Protein AF-A0A6I9NJQ2-F1 (afdb_monomer)

InterPro domains:
  IPR001394 Peptidase C19, ubiquitin carboxyl-terminal hydrolase [PF00443] (3-161)
  IPR018200 Ubiquitin specific protease, conserved site [PS00973] (73-90)
  IPR028889 Ubiquitin specific protease UPS, catalytic domain [PS50235] (1-164)
  IPR038765 Papain-like cysteine peptidase superfamily [SSF54001] (2-194)
  IPR050164 Ubiquitin carboxyl-terminal hydrolases [PTHR24006] (2-165)

Secondary structure (DSSP, 8-state):
--BS---SEEEEE---EEEETTTTEEEE--------SEEE-GGGBHHHHHTTS---TT-------------EEEEEEEEEEEE-SS-EEEEEEEE--SSHHHHHTT-EEEEETTEEEEE-GGGHHHHHS--EEEEEEEETTTTEEEEEEEE-SEEEEEEEEEE---GGGTT--------HHHHHHHHHHHHHHHHHHHHTSHHHHHHHHHHHH---TTSS-HHHHHHHHHHHHHHHHHHTGGGSS--TTHHHHHHHHHHHHHT-HHHHHHHHHHHHH-SHHHHIIIII---HHHHHHHHHSSSS--

pLDDT: mean 82.62, std 15.69, range [33.47, 98.25]

Foldseek 3Di:
DAAADDDQKDKDFPPQWDQDPVVRDIWGRQAFDDDDQKDFRQCRHPCNVVVVPDPDPDDDDPDDPPPPQGRMWGWAKFWKWFDIPVDTAIKMKGQPLQDLVSVVVRWIWIGGPVDIGTDDPVCCSVQARWHWDWDFDQDPVVRDTDTDIDTGRMHTRMIMIGGDDDPPPSPDNPPDPDDPVVVVVVVVVVVVVVVLVVLQDVVVVVVLCCQLVPDDPPDPDPQVSLLVSLVSLVCSCQVRVLQHPDDPCNVVSVVSNVVSCVVHVPNVVVVVVCVVVDCVSVCSQQPVRPDPVSNCVVPPPDPVVD

Solvent-accessible surface area (backbone atoms only — not comparable to full-atom values): 18071 Å² total; per-residue (Å²): 141,63,42,87,75,83,66,64,65,45,75,46,74,63,74,46,66,47,73,41,82,86,80,72,40,67,39,55,60,40,63,67,52,86,80,67,64,63,44,74,50,49,79,53,23,40,66,58,62,51,66,80,61,84,80,70,91,83,76,86,78,91,74,77,86,70,72,77,76,69,43,38,22,38,58,39,34,37,35,31,40,36,54,55,61,90,52,69,51,72,36,33,41,38,43,42,76,83,47,58,70,37,41,75,67,61,38,28,29,37,40,46,87,97,44,75,43,84,40,66,68,86,47,46,62,74,59,32,18,28,18,71,46,77,44,78,43,78,38,84,88,77,77,40,74,42,78,47,73,44,73,37,53,35,22,50,44,37,40,33,27,36,52,58,71,70,75,89,66,70,72,67,78,83,80,78,88,72,56,68,72,58,52,52,50,53,51,52,52,52,52,50,52,53,49,52,53,50,68,72,28,69,68,48,51,54,49,53,46,51,64,55,73,58,73,67,88,84,56,82,58,66,66,62,49,51,36,53,37,40,52,52,48,48,49,44,42,72,73,47,47,66,77,45,91,71,63,89,60,51,64,60,54,51,55,50,48,54,53,42,42,77,73,26,69,70,35,46,53,52,50,51,52,47,59,72,76,38,64,62,62,59,43,43,48,67,70,66,38,87,45,67,63,61,48,46,55,71,70,67,70,65,72,82,74,108

Sequence (306 aa):
ACFKKLPRILSFNTMRYTFNMVTMMKEKVNTHFSFPLRLDMTPYTEDFLMGKGERKEGFREEGEAKVTESYEYDLIGVTVHTGTADGGHYYSFIRDIVNPHAYKNNKWYLFNDAEVKPFDSAQLASECFGGEMTTKTYDSVTDKFMDFSFEKTHSAYMLFYKRVELEEENGKDFSFDVSPDLLEWIWHDNMQFLQDKNIFEHTYFGFMWQLCSSIPSTLPDPKAVSLMTAKLSTSFVLETFIHSKEKPTMLQWIELLTKQFNNSQAACEWFLDRMADDNWWPMQILIKCPNQIVRQVSFSSDITSF

Mean predicted aligned error: 12.61 Å

Structure (mmCIF, N/CA/C/O backbone):
data_AF-A0A6I9NJQ2-F1
#
_entry.id   AF-A0A6I9NJQ2-F1
#
loop_
_atom_site.group_PDB
_atom_site.id
_atom_site.type_symbol
_atom_site.label_atom_id
_atom_site.label_alt_id
_atom_site.label_comp_id
_atom_site.label_asym_id
_atom_site.label_entity_id
_atom_site.label_seq_id
_atom_site.pdbx_PDB_ins_code
_atom_site.Cartn_x
_atom_site.Cartn_y
_atom_site.Cartn_z
_atom_site.occupancy
_atom_site.B_iso_or_equiv
_atom_site.auth_seq_id
_atom_site.auth_comp_id
_atom_site.auth_asym_id
_atom_site.auth_atom_id
_atom_site.pdbx_PDB_model_num
ATOM 1 N N . ALA A 1 1 ? -10.288 -7.006 37.747 1.00 64.00 1 ALA A N 1
ATOM 2 C CA . ALA A 1 1 ? -8.996 -6.338 37.489 1.00 64.00 1 ALA A CA 1
ATOM 3 C C . ALA A 1 1 ? -9.281 -4.878 37.161 1.00 64.00 1 ALA A C 1
ATOM 5 O O . ALA A 1 1 ? -10.260 -4.634 36.469 1.00 64.00 1 ALA A O 1
ATOM 6 N N . CYS A 1 2 ? -8.506 -3.934 37.691 1.00 76.31 2 CYS A N 1
ATOM 7 C CA . CYS A 1 2 ? -8.643 -2.496 37.433 1.00 76.31 2 CYS A CA 1
ATOM 8 C C . CYS A 1 2 ? -7.306 -1.934 36.928 1.00 76.31 2 CYS A C 1
ATOM 10 O O . CYS A 1 2 ? -6.250 -2.513 37.199 1.00 76.31 2 CYS A O 1
ATOM 12 N N . PHE A 1 3 ? -7.347 -0.840 36.167 1.00 85.44 3 PHE A N 1
ATOM 13 C CA . PHE A 1 3 ? -6.139 -0.213 35.627 1.00 85.44 3 PHE A CA 1
ATOM 14 C C . PHE A 1 3 ? -5.592 0.838 36.597 1.00 85.44 3 PHE A C 1
ATOM 16 O O . PHE A 1 3 ? -6.308 1.757 36.980 1.00 85.44 3 PHE A O 1
ATOM 23 N N . LYS A 1 4 ? -4.310 0.730 36.968 1.00 82.94 4 LYS A N 1
ATOM 24 C CA . LYS A 1 4 ? -3.639 1.721 37.834 1.00 82.94 4 LYS A CA 1
ATOM 25 C C . LYS A 1 4 ? -3.116 2.930 37.066 1.00 82.94 4 LYS A C 1
ATOM 27 O O . LYS A 1 4 ? -3.131 4.047 37.559 1.00 82.94 4 LYS A O 1
ATOM 32 N N . LYS A 1 5 ? -2.614 2.689 35.855 1.00 84.62 5 LYS A N 1
ATOM 33 C CA . LYS A 1 5 ? -2.065 3.705 34.958 1.00 84.62 5 LYS A CA 1
ATOM 34 C C . LYS A 1 5 ? -2.363 3.299 33.525 1.00 84.62 5 LYS A C 1
ATOM 36 O O . LYS A 1 5 ? -2.140 2.145 33.162 1.00 84.62 5 LYS A O 1
ATOM 41 N N . LEU A 1 6 ? -2.848 4.242 32.725 1.00 89.12 6 LEU A N 1
ATOM 42 C CA . LEU A 1 6 ? -3.134 4.024 31.310 1.00 89.12 6 LEU A CA 1
ATOM 43 C C . LEU A 1 6 ? -2.048 4.681 30.433 1.00 89.12 6 LEU A C 1
ATOM 45 O O . LEU A 1 6 ? -1.580 5.776 30.760 1.00 89.12 6 LEU A O 1
ATOM 49 N N . PRO A 1 7 ? -1.597 4.013 29.355 1.00 91.94 7 PRO A N 1
ATOM 50 C CA . PRO A 1 7 ? -0.600 4.551 28.430 1.00 91.94 7 PRO A CA 1
ATOM 51 C C . PRO A 1 7 ? -1.183 5.663 27.546 1.00 91.94 7 PRO A C 1
ATOM 53 O O . PRO A 1 7 ? -2.387 5.727 27.343 1.00 91.94 7 PRO A O 1
ATOM 56 N N . ARG A 1 8 ? -0.326 6.498 26.936 1.00 89.75 8 ARG A N 1
ATOM 57 C CA . ARG A 1 8 ? -0.778 7.521 25.968 1.00 89.75 8 ARG A CA 1
ATOM 58 C C . ARG A 1 8 ? -1.460 6.917 24.736 1.00 89.75 8 ARG A C 1
ATOM 60 O O . ARG A 1 8 ? -2.371 7.532 24.195 1.00 89.75 8 ARG A O 1
ATOM 67 N N . ILE A 1 9 ? -1.019 5.735 24.305 1.00 93.44 9 ILE A N 1
ATOM 68 C CA . ILE A 1 9 ? -1.615 4.984 23.197 1.00 93.44 9 ILE A CA 1
ATOM 69 C C . ILE A 1 9 ? -2.176 3.672 23.739 1.00 93.44 9 ILE A C 1
ATOM 71 O O . ILE A 1 9 ? -1.435 2.858 24.291 1.00 93.44 9 ILE A O 1
ATOM 75 N N . LEU A 1 10 ? -3.476 3.462 23.555 1.00 95.38 10 LEU A N 1
ATOM 76 C CA . LEU A 1 10 ? -4.157 2.204 23.834 1.00 95.38 10 LEU A CA 1
ATOM 77 C C . LEU A 1 10 ? -4.318 1.412 22.539 1.00 95.38 10 LEU A C 1
ATOM 79 O O . LEU A 1 10 ? -4.779 1.940 21.530 1.00 95.38 10 LEU A O 1
ATOM 83 N N . SER A 1 11 ? -3.936 0.138 22.582 1.00 97.25 11 SER A N 1
ATOM 84 C CA . SER A 1 11 ? -4.094 -0.802 21.472 1.00 97.25 11 SER A CA 1
ATOM 85 C C . SER A 1 11 ? -4.986 -1.954 21.919 1.00 97.25 11 SER A C 1
ATOM 87 O O . SER A 1 11 ? -4.645 -2.657 22.869 1.00 97.25 11 SER A O 1
ATOM 89 N N . PHE A 1 12 ? -6.116 -2.153 21.245 1.00 96.50 12 PHE A N 1
ATOM 90 C CA . PHE A 1 12 ? -7.038 -3.250 21.530 1.00 96.50 12 PHE A CA 1
ATOM 91 C C . PHE A 1 12 ? -7.003 -4.279 20.406 1.00 96.50 12 PHE A C 1
ATOM 93 O O . PHE A 1 12 ? -7.267 -3.942 19.254 1.00 96.50 12 PHE A O 1
ATOM 100 N N . ASN A 1 13 ? -6.733 -5.537 20.754 1.00 95.38 13 ASN A N 1
ATOM 101 C CA . ASN A 1 13 ? -6.996 -6.674 19.877 1.00 95.38 13 ASN A CA 1
ATOM 102 C C . ASN A 1 13 ? -8.450 -7.119 20.078 1.00 95.38 13 ASN A C 1
ATOM 104 O O . ASN A 1 13 ? -8.886 -7.332 21.208 1.00 95.38 13 ASN A O 1
ATOM 108 N N . THR A 1 14 ? -9.196 -7.257 18.986 1.00 94.31 14 THR A N 1
ATOM 109 C CA . THR A 1 14 ? -10.615 -7.658 19.009 1.00 94.31 14 THR A CA 1
ATOM 110 C C . THR A 1 14 ? -10.832 -9.160 19.226 1.00 94.31 14 THR A C 1
ATOM 112 O O . THR A 1 14 ? -11.974 -9.593 19.344 1.00 94.31 14 THR A O 1
ATOM 115 N N . MET A 1 15 ? -9.759 -9.961 19.292 1.00 93.12 15 MET A N 1
ATOM 116 C CA . MET A 1 15 ? -9.772 -11.401 19.588 1.00 93.12 15 MET A CA 1
ATOM 117 C C . MET A 1 15 ? -10.724 -12.204 18.684 1.00 93.12 15 MET A C 1
ATOM 119 O O . MET A 1 15 ? -11.377 -13.149 19.116 1.00 93.12 15 MET A O 1
ATOM 123 N N . ARG A 1 16 ? -10.789 -11.846 17.396 1.00 90.69 16 ARG A N 1
ATOM 124 C CA . ARG A 1 16 ? -11.712 -12.431 16.405 1.00 90.69 16 ARG A CA 1
ATOM 125 C C . ARG A 1 16 ? -11.304 -13.799 15.852 1.00 90.69 16 ARG A C 1
ATOM 127 O O . ARG A 1 16 ? -11.813 -14.201 14.813 1.00 90.69 16 ARG A O 1
ATOM 134 N N . TYR A 1 17 ? -10.408 -14.523 16.509 1.00 90.81 17 TYR A N 1
ATOM 135 C CA . TYR A 1 17 ? -10.023 -15.869 16.092 1.00 90.81 17 TYR A CA 1
ATOM 136 C C . TYR A 1 17 ? -10.298 -16.839 17.225 1.00 90.81 17 TYR A C 1
ATOM 138 O O . TYR A 1 17 ? -9.815 -16.657 18.342 1.00 90.81 17 TYR A O 1
ATOM 146 N N . THR A 1 18 ? -11.074 -17.870 16.921 1.00 91.38 18 THR A N 1
ATOM 147 C CA . THR A 1 18 ? -11.407 -18.941 17.854 1.00 91.38 18 THR A CA 1
ATOM 148 C C . THR A 1 18 ? -11.042 -20.288 17.249 1.00 91.38 18 THR A C 1
ATOM 150 O O . THR A 1 18 ? -10.875 -20.416 16.037 1.00 91.38 18 THR A O 1
ATOM 153 N N . PHE A 1 19 ? -10.885 -21.299 18.095 1.00 89.94 19 PHE A N 1
ATOM 154 C CA . PHE A 1 19 ? -10.714 -22.672 17.648 1.00 89.94 19 PHE A CA 1
ATOM 155 C C . PHE A 1 19 ? -12.040 -23.404 17.820 1.00 89.94 19 PHE A C 1
ATOM 157 O O . PHE A 1 19 ? -12.542 -23.547 18.937 1.00 89.94 19 PHE A O 1
ATOM 164 N N . ASN A 1 20 ? -12.623 -23.845 16.711 1.00 87.69 20 ASN A N 1
ATOM 165 C CA . ASN A 1 20 ? -13.858 -24.600 16.740 1.00 87.69 20 ASN A CA 1
ATOM 166 C C . ASN A 1 20 ? -13.536 -26.070 17.029 1.00 87.69 20 ASN A C 1
ATOM 168 O O . ASN A 1 20 ? -12.964 -26.782 16.208 1.00 87.69 20 ASN A O 1
ATOM 172 N N . MET A 1 21 ? -13.917 -26.526 18.223 1.00 90.75 21 MET A N 1
ATOM 173 C CA . MET A 1 21 ? -13.651 -27.890 18.692 1.00 90.75 21 MET A CA 1
ATOM 174 C C . MET A 1 21 ? -14.455 -28.962 17.938 1.00 90.75 21 MET A C 1
ATOM 176 O O . MET A 1 21 ? -14.115 -30.137 18.026 1.00 90.75 21 MET A O 1
ATOM 180 N N . VAL A 1 22 ? -15.517 -28.587 17.215 1.00 91.69 22 VAL A N 1
ATOM 181 C CA . VAL A 1 22 ? -16.325 -29.518 16.411 1.00 91.69 22 VAL A CA 1
ATOM 182 C C . VAL A 1 22 ? -15.671 -29.750 15.055 1.00 91.69 22 VAL A C 1
ATOM 184 O O . VAL A 1 22 ? -15.507 -30.893 14.639 1.00 91.69 22 VAL A O 1
ATOM 187 N N . THR A 1 23 ? -15.278 -28.675 14.371 1.00 90.31 23 THR A N 1
ATOM 188 C CA . THR A 1 23 ? -14.622 -28.754 13.057 1.00 90.31 23 THR A CA 1
ATOM 189 C C . THR A 1 23 ? -13.122 -29.036 13.169 1.00 90.31 23 THR A C 1
ATOM 191 O O . THR A 1 23 ? -12.507 -29.433 12.184 1.00 90.31 23 THR A O 1
ATOM 194 N N . MET A 1 24 ? -12.540 -28.878 14.366 1.00 92.19 24 MET A N 1
ATOM 195 C CA . MET A 1 24 ? -11.098 -28.945 14.641 1.00 92.19 24 MET A CA 1
ATOM 196 C C . MET A 1 24 ? -10.283 -27.948 13.805 1.00 92.19 24 MET A C 1
ATOM 198 O O . MET A 1 24 ? -9.118 -28.190 13.486 1.00 92.19 24 MET A O 1
ATOM 202 N N . MET A 1 25 ? -10.891 -26.811 13.460 1.00 89.69 25 MET A N 1
ATOM 203 C CA . MET A 1 25 ? -10.284 -25.760 12.646 1.00 89.69 25 MET A CA 1
ATOM 204 C C . MET A 1 25 ? -10.303 -24.414 13.371 1.00 89.69 25 MET A C 1
ATOM 206 O O . MET A 1 25 ? -11.128 -24.155 14.252 1.00 89.69 25 MET A O 1
ATOM 210 N N . LYS A 1 26 ? -9.372 -23.534 12.992 1.00 91.12 26 LYS A N 1
ATOM 211 C CA . LYS A 1 26 ? -9.432 -22.128 13.394 1.00 91.12 26 LYS A CA 1
ATOM 212 C C . LYS A 1 26 ? -10.513 -21.440 12.577 1.00 91.12 26 LYS A C 1
ATOM 214 O O . LYS A 1 26 ? -10.592 -21.615 11.368 1.00 91.12 26 LYS A O 1
ATOM 219 N N . GLU A 1 27 ? -11.315 -20.626 13.238 1.00 92.19 27 GLU A N 1
ATOM 220 C CA . GLU A 1 27 ? -12.404 -19.893 12.610 1.00 92.19 27 GLU A CA 1
ATOM 221 C C . GLU A 1 27 ? -12.311 -18.416 12.978 1.00 92.19 27 GLU A C 1
ATOM 223 O O . GLU A 1 27 ? -11.947 -18.038 14.099 1.00 92.19 27 GLU A O 1
ATOM 228 N N . LYS A 1 28 ? -12.615 -17.567 11.994 1.00 93.31 28 LYS A N 1
ATOM 229 C CA . LYS A 1 28 ? -12.710 -16.127 12.193 1.00 93.31 28 LYS A CA 1
ATOM 230 C C . LYS A 1 28 ? -14.127 -15.799 12.657 1.00 93.31 28 LYS A C 1
ATOM 232 O O . LYS A 1 28 ? -15.098 -16.201 12.029 1.00 93.31 28 LYS A O 1
ATOM 237 N N . VAL A 1 29 ? -14.233 -15.034 13.735 1.00 92.75 29 VAL A N 1
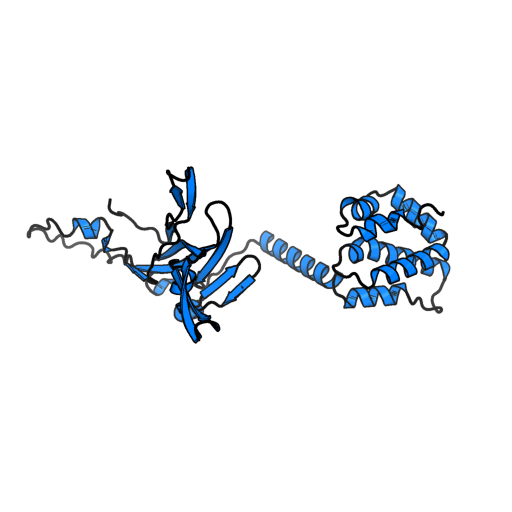ATOM 238 C CA . VAL A 1 29 ? -15.494 -14.544 14.288 1.00 92.75 29 VAL A CA 1
ATOM 239 C C . VAL A 1 29 ? -15.823 -13.201 13.638 1.00 92.75 29 VAL A C 1
ATOM 241 O O . VAL A 1 29 ? -15.237 -12.169 13.981 1.00 92.75 29 VAL A O 1
ATOM 244 N N . ASN A 1 30 ? -16.775 -13.200 12.706 1.00 91.81 30 ASN A N 1
ATOM 245 C CA . ASN A 1 30 ? -17.197 -11.997 11.981 1.00 91.81 30 ASN A CA 1
ATOM 246 C C . ASN A 1 30 ? -18.431 -11.320 12.595 1.00 91.81 30 ASN A C 1
ATOM 248 O O . ASN A 1 30 ? -18.986 -10.403 11.994 1.00 91.81 30 ASN A O 1
ATOM 252 N N . THR A 1 31 ? -18.850 -11.714 13.800 1.00 93.06 31 THR A N 1
ATOM 253 C CA . THR A 1 31 ? -19.999 -11.101 14.480 1.00 93.06 31 THR A CA 1
ATOM 254 C C . THR A 1 31 ? -19.831 -9.589 14.640 1.00 93.06 31 THR A C 1
ATOM 256 O O . THR A 1 31 ? -18.717 -9.050 14.693 1.00 93.06 31 THR A O 1
ATOM 259 N N . HIS A 1 32 ? -20.961 -8.888 14.706 1.00 94.69 32 HIS A N 1
ATOM 260 C CA . HIS A 1 32 ? -20.971 -7.442 14.866 1.00 94.69 32 HIS A CA 1
ATOM 261 C C . HIS A 1 32 ? -20.326 -7.031 16.200 1.00 94.69 32 HIS A C 1
ATOM 263 O O . HIS A 1 32 ? -20.772 -7.439 17.272 1.00 94.69 32 HIS A O 1
ATOM 269 N N . PHE A 1 33 ? -19.315 -6.168 16.130 1.00 95.06 33 PHE A N 1
ATOM 270 C CA . PHE A 1 33 ? -18.655 -5.560 17.281 1.00 95.06 33 PHE A CA 1
ATOM 271 C C . PHE A 1 33 ? -18.438 -4.073 17.005 1.00 95.06 33 PHE A C 1
ATOM 273 O O . PHE A 1 33 ? -17.614 -3.699 16.169 1.00 95.06 33 PHE A O 1
ATOM 280 N N . SER A 1 34 ? -19.186 -3.230 17.711 1.00 95.94 34 SER A N 1
ATOM 281 C CA . SER A 1 34 ? -19.073 -1.777 17.618 1.00 95.94 34 SER A CA 1
ATOM 282 C C . SER A 1 34 ? -18.045 -1.230 18.597 1.00 95.94 34 SER A C 1
ATOM 284 O O . SER A 1 34 ? -17.953 -1.692 19.734 1.00 95.94 34 SER A O 1
ATOM 286 N N . PHE A 1 35 ? -17.355 -0.171 18.193 1.00 96.50 35 PHE A N 1
ATOM 287 C CA . PHE A 1 35 ? -16.441 0.585 19.042 1.00 96.50 35 PHE A CA 1
ATOM 288 C C . PHE A 1 35 ? -16.636 2.093 18.815 1.00 96.50 35 PHE A C 1
ATOM 290 O O . PHE A 1 35 ? -16.967 2.501 17.698 1.00 96.50 35 PHE A O 1
ATOM 297 N N . PRO A 1 36 ? -16.492 2.928 19.858 1.00 95.62 36 PRO A N 1
ATOM 298 C CA . PRO A 1 36 ? -16.771 4.354 19.755 1.00 95.62 36 PRO A CA 1
ATOM 299 C C . PRO A 1 36 ? -15.598 5.130 19.140 1.00 95.62 36 PRO A C 1
ATOM 301 O O . PRO A 1 36 ? -14.447 4.722 19.228 1.00 95.62 36 PRO A O 1
ATOM 304 N N . LEU A 1 37 ? -15.868 6.307 18.570 1.00 93.50 37 LEU A N 1
ATOM 305 C CA . LEU A 1 37 ? -14.797 7.223 18.147 1.00 93.50 37 LEU A CA 1
ATOM 306 C C . LEU A 1 37 ? -14.065 7.860 19.334 1.00 93.50 37 LEU A C 1
ATOM 308 O O . LEU A 1 37 ? -12.886 8.182 19.218 1.00 93.50 37 LEU A O 1
ATOM 312 N N . ARG A 1 38 ? -14.761 8.031 20.464 1.00 94.25 38 ARG A N 1
ATOM 313 C CA . ARG A 1 38 ? -14.212 8.540 21.720 1.00 94.25 38 ARG A CA 1
ATOM 314 C C . ARG A 1 38 ? -14.514 7.570 22.853 1.00 94.25 38 ARG A C 1
ATOM 316 O O . ARG A 1 38 ? -15.665 7.186 23.049 1.00 94.25 38 ARG A O 1
ATOM 323 N N . LEU A 1 39 ? -13.478 7.172 23.577 1.00 95.12 39 LEU A N 1
ATOM 324 C CA . LEU A 1 39 ? -13.530 6.171 24.635 1.00 95.12 39 LEU A CA 1
ATOM 325 C C . LEU A 1 39 ? -13.115 6.803 25.963 1.00 95.12 39 LEU A C 1
ATOM 327 O O . LEU A 1 39 ? -11.975 7.238 26.105 1.00 95.12 39 LEU A O 1
ATOM 331 N N . ASP A 1 40 ? -14.021 6.817 26.938 1.00 93.81 40 ASP A N 1
ATOM 332 C CA . ASP A 1 40 ? -13.691 7.186 28.314 1.00 93.81 40 ASP A CA 1
ATOM 333 C C . ASP A 1 40 ? -13.273 5.940 29.103 1.00 93.81 40 ASP A C 1
ATOM 335 O O . ASP A 1 40 ? -14.073 5.032 29.350 1.00 93.81 40 ASP A O 1
ATOM 339 N N . MET A 1 41 ? -11.998 5.893 29.490 1.00 92.69 41 MET A N 1
ATOM 340 C CA . MET A 1 41 ? -11.439 4.802 30.284 1.00 92.69 41 MET A CA 1
ATOM 341 C C . MET A 1 41 ? -11.492 5.059 31.795 1.00 92.69 41 MET A C 1
ATOM 343 O O . MET A 1 41 ? -11.169 4.154 32.570 1.00 92.69 41 MET A O 1
ATOM 347 N N . THR A 1 42 ? -11.928 6.246 32.232 1.00 89.12 42 THR A N 1
ATOM 348 C CA . THR A 1 42 ? -12.021 6.634 33.650 1.00 89.12 42 THR A CA 1
ATOM 349 C C . THR A 1 42 ? -12.768 5.598 34.499 1.00 89.12 42 THR A C 1
ATOM 351 O O . THR A 1 42 ? -12.237 5.221 35.551 1.00 89.12 42 THR A O 1
ATOM 354 N N . PRO A 1 43 ? -13.919 5.037 34.059 1.00 89.56 43 PRO A N 1
ATOM 355 C CA . PRO A 1 43 ? -14.682 4.075 34.857 1.00 89.56 43 PRO A CA 1
ATOM 356 C C . PRO A 1 43 ? -13.952 2.760 35.163 1.00 89.56 43 PRO A C 1
ATOM 358 O O . PRO A 1 43 ? -14.364 2.031 36.062 1.00 89.56 43 PRO A O 1
ATOM 361 N N . TYR A 1 44 ? -12.881 2.441 34.431 1.00 89.19 44 TYR A N 1
ATOM 362 C CA . TYR A 1 44 ? -12.128 1.190 34.567 1.00 89.19 44 TYR A CA 1
ATOM 363 C C . TYR A 1 44 ? -10.844 1.343 35.404 1.00 89.19 44 TYR A C 1
ATOM 365 O O . TYR A 1 44 ? -10.073 0.386 35.552 1.00 89.19 44 TYR A O 1
ATOM 373 N N . THR A 1 45 ? -10.593 2.538 35.943 1.00 87.81 45 THR A N 1
ATOM 374 C CA . THR A 1 45 ? -9.397 2.842 36.739 1.00 87.81 45 THR A CA 1
ATOM 375 C C . THR A 1 45 ? -9.560 2.456 38.211 1.00 87.81 45 THR A C 1
ATOM 377 O O . THR A 1 45 ? -10.669 2.456 38.749 1.00 87.81 45 THR A O 1
ATOM 380 N N . GLU A 1 46 ? -8.448 2.110 38.871 1.00 84.00 46 GLU A N 1
ATOM 381 C CA . GLU A 1 46 ? -8.411 1.771 40.305 1.00 84.00 46 GLU A CA 1
ATOM 382 C C . GLU A 1 46 ? -8.998 2.909 41.156 1.00 84.00 46 GLU A C 1
ATOM 384 O O . GLU A 1 46 ? -9.881 2.662 41.974 1.00 84.00 46 GLU A O 1
ATOM 389 N N . ASP A 1 47 ? -8.596 4.154 40.887 1.00 81.06 47 ASP A N 1
ATOM 390 C CA . ASP A 1 47 ? -9.027 5.340 41.637 1.00 81.06 47 ASP A CA 1
ATOM 391 C C . ASP A 1 47 ? -10.546 5.560 41.585 1.00 81.06 47 ASP A C 1
ATOM 393 O O . ASP A 1 47 ? -11.177 5.852 42.603 1.00 81.06 47 ASP A O 1
ATOM 397 N N . PHE A 1 48 ? -11.158 5.391 40.408 1.00 80.62 48 PHE A N 1
ATOM 398 C CA . PHE A 1 48 ? -12.601 5.564 40.245 1.00 80.62 48 PHE A CA 1
ATOM 399 C C . PHE A 1 48 ? -13.396 4.425 40.897 1.00 80.62 48 PHE A C 1
ATOM 401 O O . PHE A 1 48 ? -14.429 4.664 41.526 1.00 80.62 48 PHE A O 1
ATOM 408 N N . LEU A 1 49 ? -12.914 3.185 40.763 1.00 80.50 49 LEU A N 1
ATOM 409 C CA . LEU A 1 49 ? -13.585 1.996 41.293 1.00 80.50 49 LEU A CA 1
ATOM 410 C C . LEU A 1 49 ? -13.463 1.888 42.818 1.00 80.50 49 LEU A C 1
ATOM 412 O O . LEU A 1 49 ? -14.424 1.493 43.475 1.00 80.50 49 LEU A O 1
ATOM 416 N N . MET A 1 50 ? -12.315 2.265 43.386 1.00 75.75 50 MET A N 1
ATOM 417 C CA . MET A 1 50 ? -12.083 2.251 44.834 1.00 75.75 50 MET A CA 1
ATOM 418 C C . MET A 1 50 ? -12.577 3.530 45.529 1.00 75.75 50 MET A C 1
ATOM 420 O O . MET A 1 50 ? -12.920 3.492 46.704 1.00 75.75 50 MET A O 1
ATOM 424 N N . GLY A 1 51 ? -12.709 4.656 44.818 1.00 61.47 51 GLY A N 1
ATOM 425 C CA . GLY A 1 51 ? -13.131 5.944 45.386 1.00 61.47 51 GLY A CA 1
ATOM 426 C C . GLY A 1 51 ? -14.609 6.064 45.794 1.00 61.47 51 GLY A C 1
ATOM 427 O O . GLY A 1 51 ? -14.972 7.053 46.430 1.00 61.47 51 GLY A O 1
ATOM 428 N N . LYS A 1 52 ? -15.469 5.088 45.457 1.00 53.97 52 LYS A N 1
ATOM 429 C CA . LYS A 1 52 ? -16.896 5.059 45.854 1.00 53.97 52 LYS A CA 1
ATOM 430 C C . LYS A 1 52 ? -17.198 4.218 47.102 1.00 53.97 52 LYS A C 1
ATOM 432 O O . LYS A 1 52 ? -18.324 4.274 47.593 1.00 53.97 52 LYS A O 1
ATOM 437 N N . GLY A 1 53 ? -16.227 3.479 47.639 1.00 48.84 53 GLY A N 1
ATOM 438 C CA . GLY A 1 53 ? -16.361 2.739 48.894 1.00 48.84 53 GLY A CA 1
ATOM 439 C C . GLY A 1 53 ? -15.354 3.255 49.916 1.00 48.84 53 GLY A C 1
ATOM 440 O O . GLY A 1 53 ? -14.162 3.132 49.695 1.00 48.84 53 GLY A O 1
ATOM 441 N N . GLU A 1 54 ? -15.833 3.809 51.031 1.00 47.56 54 GLU A N 1
ATOM 442 C CA . GLU A 1 54 ? -15.028 4.196 52.207 1.00 47.56 54 GLU A CA 1
ATOM 443 C C . GLU A 1 54 ? -14.234 5.518 52.154 1.00 47.56 54 GLU A C 1
ATOM 445 O O . GLU A 1 54 ? -13.084 5.589 52.577 1.00 47.56 54 GLU A O 1
ATOM 450 N N . ARG A 1 55 ? -14.883 6.641 51.823 1.00 45.50 55 ARG A N 1
ATOM 451 C CA . ARG A 1 55 ? -14.537 7.892 52.527 1.00 45.50 55 ARG A CA 1
ATOM 452 C C . ARG A 1 55 ? -15.490 8.062 53.701 1.00 45.50 55 ARG A C 1
ATOM 454 O O . ARG A 1 55 ? -16.539 8.683 53.569 1.00 45.50 55 ARG A O 1
ATOM 461 N N . LYS A 1 56 ? -15.133 7.464 54.845 1.00 41.12 56 LYS A N 1
ATOM 462 C CA . LYS A 1 56 ? -15.689 7.877 56.141 1.00 41.12 56 LYS A CA 1
ATOM 463 C C . LYS A 1 56 ? -15.496 9.390 56.260 1.00 41.12 56 LYS A C 1
ATOM 465 O O . LYS A 1 56 ? -14.379 9.883 56.108 1.00 41.12 56 LYS A O 1
ATOM 470 N N . GLU A 1 57 ? -16.592 10.102 56.498 1.00 41.28 57 GLU A N 1
ATOM 471 C CA . GLU A 1 57 ? -16.598 11.513 56.873 1.00 41.28 57 GLU A CA 1
ATOM 472 C C . GLU A 1 57 ? -15.609 11.720 58.031 1.00 41.28 57 GLU A C 1
ATOM 474 O O . GLU A 1 57 ? -15.814 11.181 59.117 1.00 41.28 57 GLU A O 1
ATOM 479 N N . GLY A 1 58 ? -14.498 12.433 57.811 1.00 41.56 58 GLY A N 1
ATOM 480 C CA . GLY A 1 58 ? -13.591 12.726 58.925 1.00 41.56 58 GLY A CA 1
ATOM 481 C C . GLY A 1 58 ? -12.229 13.339 58.619 1.00 41.56 58 GLY A C 1
ATOM 482 O O . GLY A 1 58 ? -11.742 14.086 59.454 1.00 41.56 58 GLY A O 1
ATOM 483 N N . PHE A 1 59 ? -11.613 13.102 57.458 1.00 36.78 59 PHE A N 1
ATOM 484 C CA . PHE A 1 59 ? -10.293 13.681 57.161 1.00 36.78 59 PHE A CA 1
ATOM 485 C C . PHE A 1 59 ? -10.263 14.309 55.768 1.00 36.78 59 PHE A C 1
ATOM 487 O O . PHE A 1 59 ? -10.042 13.646 54.758 1.00 36.78 59 PHE A O 1
ATOM 494 N N . ARG A 1 60 ? -10.512 15.623 55.724 1.00 45.19 60 ARG A N 1
ATOM 495 C CA . ARG A 1 60 ? -10.013 16.483 54.648 1.00 45.19 60 ARG A CA 1
ATOM 496 C C . ARG A 1 60 ? -8.544 16.761 54.954 1.00 45.19 60 ARG A C 1
ATOM 498 O O . ARG A 1 60 ? -8.261 17.597 55.804 1.00 45.19 60 ARG A O 1
ATOM 505 N N . GLU A 1 61 ? -7.630 16.076 54.276 1.00 37.81 61 GLU A N 1
ATOM 506 C CA . GLU A 1 61 ? -6.309 16.657 54.042 1.00 37.81 61 GLU A CA 1
ATOM 507 C C . GLU A 1 61 ? -6.435 17.613 52.852 1.00 37.81 61 GLU A C 1
ATOM 509 O O . GLU A 1 61 ? -6.708 17.217 51.718 1.00 37.81 61 GLU A O 1
ATOM 514 N N . GLU A 1 62 ? -6.329 18.905 53.154 1.00 42.34 62 GLU A N 1
ATOM 515 C CA . GLU A 1 62 ? -6.068 19.960 52.183 1.00 42.34 62 GLU A CA 1
ATOM 516 C C . GLU A 1 62 ? -4.639 19.777 51.656 1.00 42.34 62 GLU A C 1
ATOM 518 O O . GLU A 1 62 ? -3.670 20.096 52.338 1.00 42.34 62 GLU A O 1
ATOM 523 N N . GLY A 1 63 ? -4.498 19.237 50.448 1.00 38.00 63 GLY A N 1
ATOM 524 C CA . GLY A 1 63 ? -3.197 19.096 49.802 1.00 38.00 63 GLY A CA 1
ATOM 525 C C . GLY A 1 63 ? -3.314 18.389 48.460 1.00 38.00 63 GLY A C 1
ATOM 526 O O . GLY A 1 63 ? -3.599 17.202 48.413 1.00 38.00 63 GLY A O 1
ATOM 527 N N . GLU A 1 64 ? -3.086 19.144 47.386 1.00 34.84 64 GLU A N 1
ATOM 528 C CA . GLU A 1 64 ? -3.052 18.715 45.982 1.00 34.84 64 GLU A CA 1
ATOM 529 C C . GLU A 1 64 ? -4.410 18.339 45.371 1.00 34.84 64 GLU A C 1
ATOM 531 O O . GLU A 1 64 ? -4.869 17.196 45.376 1.00 34.84 64 GLU A O 1
ATOM 536 N N . ALA A 1 65 ? -5.021 19.323 44.706 1.00 39.00 65 ALA A N 1
ATOM 537 C CA . ALA A 1 65 ? -5.888 19.041 43.574 1.00 39.00 65 ALA A CA 1
ATOM 538 C C . ALA A 1 65 ? -5.051 18.296 42.519 1.00 39.00 65 ALA A C 1
ATOM 540 O O . ALA A 1 65 ? -4.441 18.920 41.652 1.00 39.00 65 ALA A O 1
ATOM 541 N N . LYS A 1 66 ? -4.979 16.961 42.609 1.00 43.84 66 LYS A N 1
ATOM 542 C CA . LYS A 1 66 ? -4.559 16.124 41.485 1.00 43.84 66 LYS A CA 1
ATOM 543 C C . LYS A 1 66 ? -5.454 16.527 40.326 1.00 43.84 66 LYS A C 1
ATOM 545 O O . LYS A 1 66 ? -6.657 16.271 40.373 1.00 43.84 66 LYS A O 1
ATOM 550 N N . VAL A 1 67 ? -4.872 17.216 39.343 1.00 46.28 67 VAL A N 1
ATOM 551 C CA . VAL A 1 67 ? -5.492 17.482 38.046 1.00 46.28 67 VAL A CA 1
ATOM 552 C C . VAL A 1 67 ? -6.178 16.188 37.650 1.00 46.28 67 VAL A C 1
ATOM 554 O O . VAL A 1 67 ? -5.511 15.158 37.569 1.00 46.28 67 VAL A O 1
ATOM 557 N N . THR A 1 68 ? -7.504 16.215 37.537 1.00 51.31 68 THR A N 1
ATOM 558 C CA . THR A 1 68 ? -8.293 15.048 37.162 1.00 51.31 68 THR A CA 1
ATOM 559 C C . THR A 1 68 ? -7.776 14.614 35.803 1.00 51.31 68 THR A C 1
ATOM 561 O O . THR A 1 68 ? -8.066 15.237 34.786 1.00 51.31 68 THR A O 1
ATOM 564 N N . GLU A 1 69 ? -6.890 13.627 35.810 1.00 62.97 69 GLU A N 1
ATOM 565 C CA . GLU A 1 69 ? -6.216 13.135 34.628 1.00 62.97 69 GLU A CA 1
ATOM 566 C C . GLU A 1 69 ? -7.312 12.599 33.703 1.00 62.97 69 GLU A C 1
ATOM 568 O O . GLU A 1 69 ? -7.881 11.544 33.968 1.00 62.97 69 GLU A O 1
ATOM 573 N N . SER A 1 70 ? -7.663 13.347 32.650 1.00 74.69 70 SER A N 1
ATOM 574 C CA . SER A 1 70 ? -8.670 12.893 31.689 1.00 74.69 70 SER A CA 1
ATOM 575 C C . SER A 1 70 ? -8.174 11.592 31.066 1.00 74.69 70 SER A C 1
ATOM 577 O O . SER A 1 70 ? -7.070 11.536 30.512 1.00 74.69 70 SER A O 1
ATOM 579 N N . TYR A 1 71 ? -8.954 10.525 31.217 1.00 88.06 71 TYR A N 1
ATOM 580 C CA . TYR A 1 71 ? -8.711 9.239 30.571 1.00 88.06 71 TYR A CA 1
ATOM 581 C C . TYR A 1 71 ? -9.619 9.070 29.350 1.00 88.06 71 TYR A C 1
ATOM 583 O O . TYR A 1 71 ? -10.003 7.950 29.014 1.00 88.06 71 TYR A O 1
ATOM 591 N N . GLU A 1 72 ? -9.945 10.177 28.682 1.00 92.88 72 GLU A N 1
ATOM 592 C CA . GLU A 1 72 ? -10.570 10.160 27.366 1.00 92.88 72 GLU A CA 1
ATOM 593 C C . GLU A 1 72 ? -9.541 9.847 26.282 1.00 92.88 72 GLU A C 1
ATOM 595 O O . GLU A 1 72 ? -8.412 10.346 26.295 1.00 92.88 72 GLU A O 1
ATOM 600 N N . TYR A 1 73 ? -9.948 9.030 25.317 1.00 94.38 73 TYR A N 1
ATOM 601 C CA . TYR A 1 73 ? -9.140 8.658 24.170 1.00 94.38 73 TYR A CA 1
ATOM 602 C C . TYR A 1 73 ? -9.913 8.841 22.870 1.00 94.38 73 TYR A C 1
ATOM 604 O O . TYR A 1 73 ? -11.064 8.420 22.765 1.00 94.38 73 TYR A O 1
ATOM 612 N N . ASP A 1 74 ? -9.247 9.382 21.857 1.00 94.25 74 ASP A N 1
ATOM 613 C CA . ASP A 1 74 ? -9.751 9.439 20.489 1.00 94.25 74 ASP A CA 1
ATOM 614 C C . ASP A 1 74 ? -9.242 8.239 19.688 1.00 94.25 74 ASP A C 1
ATOM 616 O O . ASP A 1 74 ? -8.066 7.876 19.767 1.00 94.25 74 ASP A O 1
ATOM 620 N N . LEU A 1 75 ? -10.119 7.625 18.894 1.00 96.38 75 LEU A N 1
ATOM 621 C CA . LEU A 1 75 ? -9.734 6.611 17.921 1.00 96.38 75 LEU A CA 1
ATOM 622 C C . LEU A 1 75 ? -8.875 7.270 16.834 1.00 96.38 75 LEU A C 1
ATOM 624 O O . LEU A 1 75 ? -9.303 8.222 16.174 1.00 96.38 75 LEU A O 1
ATOM 628 N N . ILE A 1 76 ? -7.663 6.752 16.649 1.00 95.81 76 ILE A N 1
ATOM 629 C CA . ILE A 1 76 ? -6.680 7.272 15.690 1.00 95.81 76 ILE A CA 1
ATOM 630 C C . ILE A 1 76 ? -6.373 6.292 14.561 1.00 95.81 76 ILE A C 1
ATOM 632 O O . ILE A 1 76 ? -5.852 6.698 13.525 1.00 95.81 76 ILE A O 1
ATOM 636 N N . GLY A 1 77 ? -6.691 5.011 14.740 1.00 97.31 77 GLY A N 1
ATOM 637 C CA . GLY A 1 77 ? -6.415 4.000 13.734 1.00 97.31 77 GLY A CA 1
ATOM 638 C C . GLY A 1 77 ? -7.206 2.718 13.942 1.00 97.31 77 GLY A C 1
ATOM 639 O O . GLY A 1 77 ? -7.476 2.311 15.072 1.00 97.31 77 GLY A O 1
ATOM 640 N N . VAL A 1 78 ? -7.553 2.069 12.837 1.00 98.25 78 VAL A N 1
ATOM 641 C CA . VAL A 1 78 ? -8.206 0.761 12.797 1.00 98.25 78 VAL A CA 1
ATOM 642 C C . VAL A 1 78 ? -7.489 -0.090 11.765 1.00 98.25 78 VAL A C 1
ATOM 644 O O . VAL A 1 78 ? -7.476 0.257 10.588 1.00 98.25 78 VAL A O 1
ATOM 647 N N . THR A 1 79 ? -6.930 -1.220 12.185 1.00 98.06 79 THR A N 1
ATOM 648 C CA . THR A 1 79 ? -6.441 -2.241 11.254 1.00 98.06 79 THR A CA 1
ATOM 649 C C . THR A 1 79 ? -7.557 -3.239 11.005 1.00 98.06 79 THR A C 1
ATOM 651 O O . THR A 1 79 ? -8.088 -3.835 11.947 1.00 98.06 79 THR A O 1
ATOM 654 N N . VAL A 1 80 ? -7.905 -3.435 9.740 1.00 97.62 80 VAL A N 1
ATOM 655 C CA . VAL A 1 80 ? -8.965 -4.333 9.286 1.00 97.62 80 VAL A CA 1
ATOM 656 C C . VAL A 1 80 ? -8.344 -5.577 8.673 1.00 97.62 80 VAL A C 1
ATOM 658 O O . VAL A 1 80 ? -7.348 -5.500 7.958 1.00 97.62 80 VAL A O 1
ATOM 661 N N . HIS A 1 81 ? -8.949 -6.727 8.962 1.00 97.06 81 HIS A N 1
ATOM 662 C CA . HIS A 1 81 ? -8.629 -7.985 8.303 1.00 97.06 81 HIS A CA 1
ATOM 663 C C . HIS A 1 81 ? -9.813 -8.438 7.455 1.00 97.06 81 HIS A C 1
ATOM 665 O O . HIS A 1 81 ? -10.914 -8.635 7.985 1.00 97.06 81 HIS A O 1
ATOM 671 N N . THR A 1 82 ? -9.577 -8.656 6.164 1.00 95.44 82 THR A N 1
ATOM 672 C CA . THR A 1 82 ? -10.541 -9.272 5.247 1.00 95.44 82 THR A CA 1
ATOM 673 C C . THR A 1 82 ? -10.099 -10.683 4.885 1.00 95.44 82 THR A C 1
ATOM 675 O O . THR A 1 82 ? -8.953 -10.885 4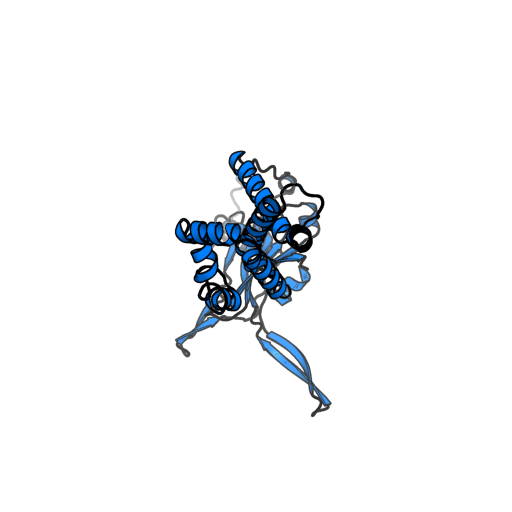.502 1.00 95.44 82 THR A O 1
ATOM 678 N N . GLY A 1 83 ? -10.986 -11.668 5.029 1.00 93.56 83 GLY A N 1
ATOM 679 C CA . GLY A 1 83 ? -10.680 -13.071 4.741 1.00 93.56 83 GLY A CA 1
ATOM 680 C C . GLY A 1 83 ? -11.070 -14.024 5.868 1.00 93.56 83 GLY A C 1
ATOM 681 O O . GLY A 1 83 ? -11.969 -13.744 6.660 1.00 93.56 83 GLY A O 1
ATOM 682 N N . THR A 1 84 ? -10.386 -15.164 5.918 1.00 91.62 84 THR A N 1
ATOM 683 C CA . THR A 1 84 ? -1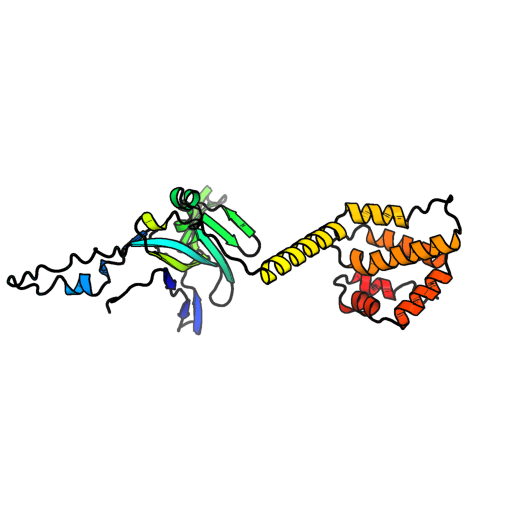0.670 -16.304 6.807 1.00 91.62 84 THR A CA 1
ATOM 684 C C . THR A 1 84 ? -9.617 -16.435 7.910 1.00 91.62 84 THR A C 1
ATOM 686 O O . THR A 1 84 ? -8.706 -15.620 8.003 1.00 91.62 84 THR A O 1
ATOM 689 N N . ALA A 1 85 ? -9.715 -17.452 8.768 1.00 90.19 85 ALA A N 1
ATOM 690 C CA . ALA A 1 85 ? -8.697 -17.691 9.792 1.00 90.19 85 ALA A CA 1
ATOM 691 C C . ALA A 1 85 ? -7.324 -18.096 9.225 1.00 90.19 85 ALA A C 1
ATOM 693 O O . ALA A 1 85 ? -6.310 -17.838 9.872 1.00 90.19 85 ALA A O 1
ATOM 694 N N . ASP A 1 86 ? -7.292 -18.707 8.039 1.00 89.06 86 ASP A N 1
ATOM 695 C CA . ASP A 1 86 ? -6.069 -19.260 7.445 1.00 89.06 86 ASP A CA 1
ATOM 696 C C . ASP A 1 86 ? -5.390 -18.301 6.463 1.00 89.06 86 ASP A C 1
ATOM 698 O O . ASP A 1 86 ? -4.199 -18.428 6.181 1.00 89.06 86 ASP A O 1
ATOM 702 N N . GLY A 1 87 ? -6.135 -17.331 5.934 1.00 91.25 87 GLY A N 1
ATOM 703 C CA . GLY A 1 87 ? -5.617 -16.398 4.948 1.00 91.25 87 GLY A CA 1
ATOM 704 C C . GLY A 1 87 ? -6.569 -15.248 4.661 1.00 91.25 87 GLY A C 1
ATOM 705 O O . GLY A 1 87 ? -7.797 -15.392 4.700 1.00 91.25 87 GLY A O 1
ATOM 706 N N . GLY A 1 88 ? -5.973 -14.105 4.346 1.00 93.94 88 GLY A N 1
ATOM 707 C CA . GLY A 1 88 ? -6.678 -12.866 4.086 1.00 93.94 88 GLY A CA 1
ATOM 708 C C . GLY A 1 88 ? -5.718 -11.723 3.786 1.00 93.94 88 GLY A C 1
ATOM 709 O O . GLY A 1 88 ? -4.555 -11.945 3.453 1.00 93.94 88 GLY A O 1
ATOM 710 N N . HIS A 1 89 ? -6.227 -10.504 3.903 1.00 97.00 89 HIS A N 1
ATOM 711 C CA . HIS A 1 89 ? -5.506 -9.271 3.623 1.00 97.00 89 HIS A CA 1
ATOM 712 C C . HIS A 1 89 ? -5.712 -8.255 4.743 1.00 97.00 89 HIS A C 1
ATOM 714 O O . HIS A 1 89 ? -6.789 -8.194 5.348 1.00 97.00 89 HIS A O 1
ATOM 720 N N . TYR A 1 90 ? -4.683 -7.454 5.007 1.00 97.50 90 TYR A N 1
ATOM 721 C CA . TYR A 1 90 ? -4.710 -6.410 6.022 1.00 97.50 90 TYR A CA 1
ATOM 722 C C . TYR A 1 90 ? -4.594 -5.038 5.376 1.00 97.50 90 TYR A C 1
ATOM 724 O O . TYR A 1 90 ? -3.726 -4.793 4.548 1.00 97.50 90 TYR A O 1
ATOM 732 N N . TYR A 1 91 ? -5.442 -4.126 5.821 1.00 98.06 91 TYR A N 1
ATOM 733 C CA . TYR A 1 91 ? -5.385 -2.713 5.467 1.00 98.06 91 TYR A CA 1
ATOM 734 C C . TYR A 1 91 ? -5.769 -1.887 6.691 1.00 98.06 91 TYR A C 1
ATOM 736 O O . TYR A 1 91 ? -6.258 -2.429 7.687 1.00 98.06 91 TYR A O 1
ATOM 744 N N . SER A 1 92 ? -5.508 -0.584 6.668 1.00 98.12 92 SER A N 1
ATOM 745 C CA . SER A 1 92 ? -5.758 0.267 7.833 1.00 98.12 92 SER A CA 1
ATOM 746 C C . SER A 1 92 ? -6.461 1.564 7.473 1.00 98.12 92 SER A C 1
ATOM 748 O O . SER A 1 92 ? -6.163 2.188 6.461 1.00 98.12 92 SER A O 1
ATOM 750 N N . PHE A 1 93 ? -7.362 1.998 8.347 1.00 98.06 93 PHE A N 1
ATOM 751 C CA . PHE A 1 93 ? -7.894 3.353 8.357 1.00 98.06 93 PHE A CA 1
ATOM 752 C C . PHE A 1 93 ? -7.161 4.141 9.429 1.00 98.06 93 PHE A C 1
ATOM 754 O O . PHE A 1 93 ? -7.152 3.729 10.588 1.00 98.06 93 PHE A O 1
ATOM 761 N N . ILE A 1 94 ? -6.537 5.255 9.062 1.00 96.94 94 ILE A N 1
ATOM 762 C CA . ILE A 1 94 ? -5.741 6.069 9.984 1.00 96.94 94 ILE A CA 1
ATOM 763 C C . ILE A 1 94 ? -6.234 7.510 9.917 1.00 96.94 94 ILE A C 1
ATOM 765 O O . ILE A 1 94 ? -6.431 8.070 8.835 1.00 96.94 94 ILE A O 1
ATOM 769 N N . ARG A 1 95 ? -6.447 8.103 11.090 1.00 94.75 95 ARG A N 1
ATOM 770 C CA . ARG A 1 95 ? -6.780 9.515 11.244 1.00 94.75 95 ARG A CA 1
ATOM 771 C C . ARG A 1 95 ? -5.504 10.339 11.197 1.00 94.75 95 ARG A C 1
ATOM 773 O O . ARG A 1 95 ? -4.528 10.012 11.869 1.00 94.75 95 ARG A O 1
ATOM 780 N N . ASP A 1 96 ? -5.525 11.440 10.460 1.00 91.12 96 ASP A N 1
ATOM 781 C CA . ASP A 1 96 ? -4.414 12.387 10.491 1.00 91.12 96 ASP A CA 1
ATOM 782 C C . ASP A 1 96 ? -4.468 13.201 11.789 1.00 91.12 96 ASP A C 1
ATOM 784 O O . ASP A 1 96 ? -5.331 14.061 11.988 1.00 91.12 96 ASP A O 1
ATOM 788 N N . ILE A 1 97 ? -3.558 12.852 12.697 1.00 87.50 97 ILE A N 1
ATOM 789 C CA . ILE A 1 97 ? -3.391 13.478 14.012 1.00 87.50 97 ILE A CA 1
ATOM 790 C C . ILE A 1 97 ? -2.209 14.444 14.069 1.00 87.50 97 ILE A C 1
ATOM 792 O O . ILE A 1 97 ? -2.000 15.077 15.100 1.00 87.50 97 ILE A O 1
ATOM 796 N N . VAL A 1 98 ? -1.413 14.510 12.999 1.00 82.94 98 VAL A N 1
ATOM 797 C CA . VAL A 1 98 ? -0.201 15.333 12.931 1.00 82.94 98 VAL A CA 1
ATOM 798 C C . VAL A 1 98 ? -0.564 16.719 12.423 1.00 82.94 98 VAL A C 1
ATOM 80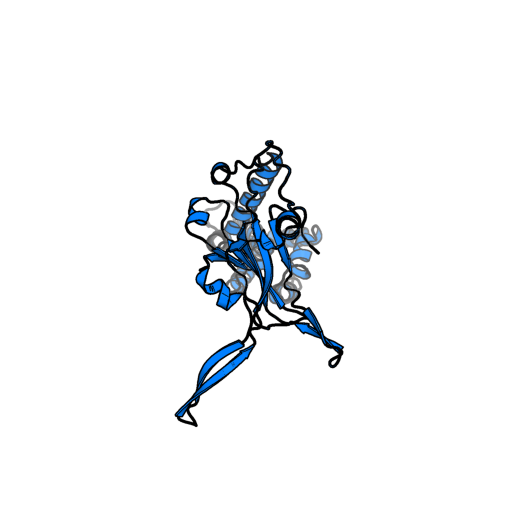0 O O . VAL A 1 98 ? -0.108 17.711 12.979 1.00 82.94 98 VAL A O 1
ATOM 803 N N . ASN A 1 99 ? -1.422 16.802 11.403 1.00 81.06 99 ASN A N 1
ATOM 804 C CA . ASN A 1 99 ? -1.896 18.071 10.872 1.00 81.06 99 ASN A CA 1
ATOM 805 C C . ASN A 1 99 ? -3.076 18.601 11.716 1.00 81.06 99 ASN A C 1
ATOM 807 O O . ASN A 1 99 ? -4.164 18.016 11.676 1.00 81.06 99 ASN A O 1
ATOM 811 N N . PRO A 1 100 ? -2.940 19.744 12.420 1.00 79.19 100 PRO A N 1
ATOM 812 C CA . PRO A 1 100 ? -4.000 20.262 13.289 1.00 79.19 100 PRO A CA 1
ATOM 813 C C . PRO A 1 100 ? -5.305 20.573 12.545 1.00 79.19 100 PRO A C 1
ATOM 815 O O . PRO A 1 100 ? -6.398 20.377 13.082 1.00 79.19 100 PRO A O 1
ATOM 818 N N . HIS A 1 101 ? -5.222 21.026 11.289 1.00 80.94 101 HIS A N 1
ATOM 819 C CA . HIS A 1 101 ? -6.404 21.250 10.456 1.00 80.94 101 HIS A CA 1
ATOM 820 C C . HIS A 1 101 ? -7.069 19.935 10.053 1.00 80.94 101 HIS A C 1
ATOM 822 O O . HIS A 1 101 ? -8.296 19.863 9.991 1.00 80.94 101 HIS A O 1
ATOM 828 N N . ALA A 1 102 ? -6.290 18.893 9.769 1.00 80.06 102 ALA A N 1
ATOM 829 C CA . ALA A 1 102 ? -6.827 17.576 9.447 1.00 80.06 102 ALA A CA 1
ATOM 830 C C . ALA A 1 102 ? -7.481 16.925 10.675 1.00 80.06 102 ALA A C 1
ATOM 832 O O . ALA A 1 102 ? -8.588 16.395 10.565 1.00 80.06 102 ALA A O 1
ATOM 833 N N . TYR A 1 103 ? -6.863 17.070 11.849 1.00 81.81 103 TYR A N 1
ATOM 834 C CA . TYR A 1 103 ? -7.384 16.558 13.111 1.00 81.81 103 TYR A CA 1
ATOM 835 C C . TYR A 1 103 ? -8.727 17.194 13.484 1.00 81.81 103 TYR A C 1
ATOM 837 O O . TYR A 1 103 ? -9.691 16.472 13.761 1.00 81.81 103 TYR A O 1
ATOM 845 N N . LYS A 1 104 ? -8.817 18.533 13.415 1.00 81.25 104 LYS A N 1
ATOM 846 C CA . LYS A 1 104 ? -10.053 19.295 13.680 1.00 81.25 104 LYS A CA 1
ATOM 847 C C . LYS A 1 104 ? -11.181 18.942 12.712 1.00 81.25 104 LYS A C 1
ATOM 849 O O . LYS A 1 104 ? -12.330 18.854 13.126 1.00 81.25 104 LYS A O 1
ATOM 854 N N . ASN A 1 105 ? -10.849 18.696 11.446 1.00 85.38 105 ASN A N 1
ATOM 855 C CA . ASN A 1 105 ? -11.816 18.304 10.419 1.00 85.38 105 ASN A CA 1
ATOM 856 C C . ASN A 1 105 ? -12.062 16.787 10.360 1.00 85.38 105 ASN A C 1
ATOM 858 O O . ASN A 1 105 ? -12.710 16.325 9.427 1.00 85.38 105 ASN A O 1
ATOM 862 N N . ASN A 1 106 ? -11.531 16.017 11.318 1.00 89.00 106 ASN A N 1
ATOM 863 C CA . ASN A 1 106 ? -11.667 14.563 11.383 1.00 89.00 106 ASN A CA 1
ATOM 864 C C . ASN A 1 106 ? -11.327 13.870 10.047 1.00 89.00 106 ASN A C 1
ATOM 866 O O . ASN A 1 106 ? -12.116 13.083 9.532 1.00 89.00 106 ASN A O 1
ATOM 870 N N . LYS A 1 107 ? -10.169 14.191 9.453 1.00 93.44 107 LYS A N 1
ATOM 871 C CA . LYS A 1 107 ? -9.734 13.580 8.189 1.00 93.44 107 LYS A CA 1
ATOM 872 C C . LYS A 1 107 ? -9.153 12.185 8.413 1.00 93.44 107 LYS A C 1
ATOM 874 O O . LYS A 1 107 ? -8.224 12.015 9.206 1.00 93.44 107 LYS A O 1
ATOM 879 N N . TRP A 1 108 ? -9.669 11.220 7.660 1.00 96.44 108 TRP A N 1
ATOM 880 C CA . TRP A 1 108 ? -9.210 9.835 7.653 1.00 96.44 108 TRP A CA 1
ATOM 881 C C . TRP A 1 108 ? -8.684 9.444 6.281 1.00 96.44 108 TRP A C 1
ATOM 883 O O . TRP A 1 108 ? -9.094 9.990 5.255 1.00 96.44 108 TRP A O 1
ATOM 893 N N . TYR A 1 109 ? -7.791 8.464 6.282 1.00 97.25 109 TYR A N 1
ATOM 894 C CA . TYR A 1 109 ? -7.242 7.873 5.076 1.00 97.25 109 TYR A CA 1
ATOM 895 C C . TYR A 1 109 ? -7.263 6.351 5.187 1.00 97.25 109 TYR A C 1
ATOM 897 O O . TYR A 1 109 ? -7.000 5.786 6.250 1.00 97.25 109 TYR A O 1
ATOM 905 N N . LEU A 1 110 ? -7.580 5.702 4.074 1.00 97.75 110 LEU A N 1
ATOM 906 C CA . LEU A 1 110 ? -7.382 4.282 3.840 1.00 97.75 110 LEU A CA 1
ATOM 907 C C . LEU A 1 110 ? -5.947 4.067 3.357 1.00 97.75 110 LEU A C 1
ATOM 909 O O . LEU A 1 110 ? -5.535 4.672 2.370 1.00 97.75 110 LEU A O 1
ATOM 913 N N . PHE A 1 111 ? -5.232 3.175 4.030 1.00 98.12 111 PHE A N 1
ATOM 914 C CA . PHE A 1 111 ? -3.913 2.677 3.666 1.00 98.12 111 PHE A CA 1
ATOM 915 C C . PHE A 1 111 ? -4.035 1.203 3.288 1.00 98.12 111 PHE A C 1
ATOM 917 O O . PHE A 1 111 ? -4.298 0.356 4.148 1.00 98.12 111 PHE A O 1
ATOM 924 N N . ASN A 1 112 ? -3.861 0.913 2.002 1.00 97.50 112 ASN A N 1
ATOM 925 C CA . ASN A 1 112 ? -3.936 -0.423 1.434 1.00 97.50 112 ASN A CA 1
ATOM 926 C C . ASN A 1 112 ? -2.723 -0.659 0.523 1.00 97.50 112 ASN A C 1
ATOM 928 O O . ASN A 1 112 ? -2.733 -0.288 -0.651 1.00 97.50 112 ASN A O 1
ATOM 932 N N . ASP A 1 113 ? -1.668 -1.248 1.080 1.00 96.75 113 ASP A N 1
ATOM 933 C CA . ASP A 1 113 ? -0.378 -1.446 0.414 1.00 96.75 113 ASP A CA 1
ATOM 934 C C . ASP A 1 113 ? 0.182 -0.139 -0.186 1.00 96.75 113 ASP A C 1
ATOM 936 O O . ASP A 1 113 ? 0.422 0.828 0.536 1.00 96.75 113 ASP A O 1
ATOM 940 N N . ALA A 1 114 ? 0.389 -0.095 -1.506 1.00 94.31 114 ALA A N 1
ATOM 941 C CA . ALA A 1 114 ? 0.877 1.081 -2.226 1.00 94.31 114 ALA A CA 1
ATOM 942 C C . ALA A 1 114 ? -0.201 2.164 -2.433 1.00 94.31 114 ALA A C 1
ATOM 944 O O . ALA A 1 114 ? 0.099 3.239 -2.953 1.00 94.31 114 ALA A O 1
ATOM 945 N N . GLU A 1 115 ? -1.457 1.889 -2.075 1.00 95.88 115 GLU A N 1
ATOM 946 C CA . GLU A 1 115 ? -2.582 2.788 -2.288 1.00 95.88 115 GLU A CA 1
ATOM 947 C C . GLU A 1 115 ? -2.975 3.521 -1.000 1.00 95.88 115 GLU A C 1
ATOM 949 O O . GLU A 1 115 ? -3.321 2.912 0.014 1.00 95.88 115 GLU A O 1
ATOM 954 N N . VAL A 1 116 ? -2.982 4.855 -1.071 1.00 97.06 116 VAL A N 1
ATOM 955 C CA . VAL A 1 116 ? -3.474 5.731 -0.002 1.00 97.06 116 VAL A CA 1
ATOM 956 C C . VAL A 1 116 ? -4.601 6.599 -0.550 1.00 97.06 116 VAL A C 1
ATOM 958 O O . VAL A 1 116 ? -4.417 7.320 -1.532 1.00 97.06 116 VAL A O 1
ATOM 961 N N . LYS A 1 117 ? -5.781 6.534 0.073 1.00 97.00 117 LYS A N 1
ATOM 962 C CA . LYS A 1 117 ? -6.987 7.260 -0.360 1.00 97.00 117 LYS A CA 1
ATOM 963 C C . LYS A 1 117 ? -7.643 7.990 0.809 1.00 97.00 117 LYS A C 1
ATOM 965 O O . LYS A 1 117 ? -7.656 7.449 1.911 1.00 97.00 117 LYS A O 1
ATOM 970 N N . PRO A 1 118 ? -8.234 9.179 0.605 1.00 96.69 118 PRO A N 1
ATOM 971 C CA . PRO A 1 118 ? -9.119 9.779 1.599 1.00 96.69 118 PRO A CA 1
ATOM 972 C C . PRO A 1 118 ? -10.280 8.838 1.940 1.00 96.69 118 PRO A C 1
ATOM 974 O O . PRO A 1 118 ? -10.798 8.147 1.064 1.00 96.69 118 PRO A O 1
ATOM 977 N N . PHE A 1 119 ? -10.693 8.832 3.202 1.00 96.50 119 PHE A N 1
ATOM 978 C CA . PHE A 1 119 ? -11.765 7.985 3.711 1.00 96.50 119 PHE A CA 1
ATOM 979 C C . PHE A 1 119 ? -12.735 8.794 4.575 1.00 96.50 119 PHE A C 1
ATOM 981 O O . PHE A 1 119 ? -12.319 9.664 5.343 1.00 96.50 119 PHE A O 1
ATOM 988 N N . ASP A 1 120 ? -14.032 8.508 4.455 1.00 94.69 120 ASP A N 1
ATOM 989 C CA . ASP A 1 120 ? -15.060 9.134 5.283 1.00 94.69 120 ASP A CA 1
ATOM 990 C C . ASP A 1 120 ? -15.270 8.334 6.573 1.00 94.69 120 ASP A C 1
ATOM 992 O O . ASP A 1 120 ? -15.721 7.189 6.562 1.00 94.69 120 ASP A O 1
ATOM 996 N N . SER A 1 121 ? -14.999 8.972 7.713 1.00 92.81 121 SER A N 1
ATOM 997 C CA . SER A 1 121 ? -15.190 8.383 9.042 1.00 92.81 121 SER A CA 1
ATOM 998 C C . SER A 1 121 ? -16.609 7.870 9.313 1.00 92.81 121 SER A C 1
ATOM 1000 O O . SER A 1 121 ? -16.771 6.961 10.128 1.00 92.81 121 SER A O 1
ATOM 1002 N N . ALA A 1 122 ? -17.633 8.395 8.626 1.00 93.25 122 ALA A N 1
ATOM 1003 C CA . ALA A 1 122 ? -19.007 7.914 8.759 1.00 93.25 122 ALA A CA 1
ATOM 1004 C C . ALA A 1 122 ? -19.162 6.446 8.312 1.00 93.25 122 ALA A C 1
ATOM 1006 O O . ALA A 1 122 ? -20.054 5.741 8.784 1.00 93.25 122 ALA A O 1
ATOM 1007 N N . GLN A 1 123 ? -18.262 5.964 7.451 1.00 94.06 123 GLN A N 1
ATOM 1008 C CA . GLN A 1 123 ? -18.244 4.593 6.942 1.00 94.06 123 GLN A CA 1
ATOM 1009 C C . GLN A 1 123 ? -17.489 3.616 7.860 1.00 94.06 123 GLN A C 1
ATOM 1011 O O . GLN A 1 123 ? -17.497 2.413 7.611 1.00 94.06 123 GLN A O 1
ATOM 1016 N N . LEU A 1 124 ? -16.869 4.070 8.961 1.00 94.44 124 LEU A N 1
ATOM 1017 C CA . LEU A 1 124 ? -16.151 3.172 9.883 1.00 94.44 124 LEU A CA 1
ATOM 1018 C C . LEU A 1 124 ? -17.048 2.050 10.412 1.00 94.44 124 LEU A C 1
ATOM 1020 O O . LEU A 1 124 ? -16.617 0.903 10.490 1.00 94.44 124 LEU A O 1
ATOM 1024 N N . ALA A 1 125 ? -18.304 2.357 10.742 1.00 92.50 125 ALA A N 1
ATOM 1025 C CA . ALA A 1 125 ? -19.238 1.352 11.235 1.00 92.50 125 ALA A CA 1
ATOM 1026 C C . ALA A 1 125 ? -19.518 0.267 10.182 1.00 92.50 125 ALA A C 1
ATOM 1028 O O . ALA A 1 125 ? -19.500 -0.924 10.499 1.00 92.50 125 ALA A O 1
ATOM 1029 N N . SER A 1 126 ? -19.733 0.656 8.919 1.00 92.00 126 SER A N 1
ATOM 1030 C CA . SER A 1 126 ? -19.997 -0.301 7.843 1.00 92.00 126 SER A CA 1
ATOM 1031 C C . SER A 1 126 ? -18.769 -1.144 7.506 1.00 92.00 126 SER A C 1
ATOM 1033 O O . SER A 1 126 ? -18.930 -2.347 7.310 1.00 92.00 126 SER A O 1
ATOM 1035 N N . GLU A 1 127 ? -17.578 -0.544 7.505 1.00 93.81 127 GLU A N 1
ATOM 1036 C CA . GLU A 1 127 ? -16.324 -1.183 7.085 1.00 93.81 127 GLU A CA 1
ATOM 1037 C C . GLU A 1 127 ? -15.613 -1.961 8.205 1.00 93.81 127 GLU A C 1
ATOM 1039 O O . GLU A 1 127 ? -14.798 -2.839 7.942 1.00 93.81 127 GLU A O 1
ATOM 1044 N N . CYS A 1 128 ? -15.858 -1.648 9.479 1.00 95.81 128 CYS A N 1
ATOM 1045 C CA . CYS A 1 128 ? -15.020 -2.174 10.562 1.00 95.81 128 CYS A CA 1
ATOM 1046 C C . CYS A 1 128 ? -15.772 -3.007 11.603 1.00 95.81 128 CYS A C 1
ATOM 1048 O O . CYS A 1 128 ? -15.137 -3.795 12.307 1.00 95.81 128 CYS A O 1
ATOM 1050 N N . PHE A 1 129 ? -17.095 -2.881 11.739 1.00 95.50 129 PHE A N 1
ATOM 1051 C CA . PHE A 1 129 ? -17.804 -3.571 12.828 1.00 95.50 129 PHE A CA 1
ATOM 1052 C C . PHE A 1 129 ? -18.052 -5.060 12.546 1.00 95.50 129 PHE A C 1
ATOM 1054 O O . PHE A 1 129 ? -18.284 -5.828 13.482 1.00 95.50 129 PHE A O 1
ATOM 1061 N N . GLY A 1 130 ? -17.949 -5.496 11.287 1.00 93.00 130 GLY A N 1
ATOM 1062 C CA . GLY A 1 130 ? -18.373 -6.832 10.866 1.00 93.00 130 GLY A CA 1
ATOM 1063 C C . GLY A 1 130 ? -19.901 -6.967 10.884 1.00 93.00 130 GLY A C 1
ATOM 1064 O O . GLY A 1 130 ? -20.622 -5.992 10.654 1.00 93.00 130 GLY A O 1
ATOM 1065 N N . GLY A 1 131 ? -20.390 -8.169 11.172 1.00 91.75 131 GLY A N 1
ATOM 1066 C CA . GLY A 1 131 ? -21.806 -8.525 11.170 1.00 91.75 131 GLY A CA 1
ATOM 1067 C C . GLY A 1 131 ? -22.316 -8.941 9.794 1.00 91.75 131 GLY A C 1
ATOM 1068 O O . GLY A 1 131 ? -21.543 -9.218 8.880 1.00 91.75 131 GLY A O 1
ATOM 1069 N N . GLU A 1 132 ? -23.635 -8.975 9.646 1.00 88.56 132 GLU A N 1
ATOM 1070 C CA . GLU A 1 132 ? -24.288 -9.315 8.384 1.00 88.56 132 GLU A CA 1
ATOM 1071 C C . GLU A 1 132 ? -24.570 -8.064 7.542 1.00 88.56 132 GLU A C 1
ATOM 1073 O O . GLU A 1 132 ? -24.819 -6.972 8.057 1.00 88.56 132 GLU A O 1
ATOM 1078 N N . MET A 1 133 ? -24.534 -8.226 6.224 1.00 82.12 133 MET A N 1
ATOM 1079 C CA . MET A 1 133 ? -24.965 -7.243 5.243 1.00 82.12 133 MET A CA 1
ATOM 1080 C C . MET A 1 133 ? -26.165 -7.798 4.481 1.00 82.12 133 MET A C 1
ATOM 1082 O O . MET A 1 133 ? -26.078 -8.858 3.865 1.00 82.12 133 MET A O 1
ATOM 1086 N N . THR A 1 134 ? -27.280 -7.072 4.509 1.00 79.94 134 THR A N 1
ATOM 1087 C CA . THR A 1 134 ? -28.485 -7.408 3.749 1.00 79.94 134 THR A CA 1
ATOM 1088 C C . THR A 1 134 ? -28.457 -6.728 2.384 1.00 79.94 134 THR A C 1
ATOM 1090 O O . THR A 1 134 ? -28.308 -5.512 2.278 1.00 79.94 134 THR A O 1
ATOM 1093 N N . THR A 1 135 ? -28.602 -7.515 1.321 1.00 76.06 135 THR A N 1
ATOM 1094 C CA . THR A 1 135 ? -28.728 -7.029 -0.056 1.00 76.06 135 THR A CA 1
ATOM 1095 C C . THR A 1 135 ? -30.110 -7.385 -0.579 1.00 76.06 135 THR A C 1
ATOM 1097 O O . THR A 1 135 ? -30.527 -8.539 -0.499 1.00 76.06 135 THR A O 1
ATOM 1100 N N . LYS A 1 136 ? -30.820 -6.395 -1.126 1.00 77.56 136 LYS A N 1
ATOM 1101 C CA . LYS A 1 136 ? -32.105 -6.623 -1.791 1.00 77.56 136 LYS A CA 1
ATOM 1102 C C . LYS A 1 136 ? -31.849 -7.023 -3.233 1.00 77.56 136 LYS A C 1
ATOM 1104 O O . LYS A 1 136 ? -31.368 -6.207 -4.018 1.00 77.56 136 LYS A O 1
ATOM 1109 N N . THR A 1 137 ? -32.174 -8.255 -3.588 1.00 76.19 137 THR A N 1
ATOM 1110 C CA . THR A 1 137 ? -32.079 -8.740 -4.965 1.00 76.19 137 THR A CA 1
ATOM 1111 C C . THR A 1 137 ? -33.484 -8.896 -5.522 1.00 76.19 137 THR A C 1
ATOM 1113 O O . THR A 1 137 ? -34.356 -9.492 -4.892 1.00 76.19 137 THR A O 1
ATOM 1116 N N . TYR A 1 138 ? -33.723 -8.315 -6.694 1.00 76.56 138 TYR A N 1
ATOM 1117 C CA . TYR A 1 138 ? -34.985 -8.482 -7.401 1.00 76.56 138 TYR A CA 1
ATOM 1118 C C . TYR A 1 138 ? -34.989 -9.842 -8.098 1.00 76.56 138 TYR A C 1
ATOM 1120 O O . TYR A 1 138 ? -34.139 -10.102 -8.951 1.00 76.56 138 TYR A O 1
ATOM 1128 N N . ASP A 1 139 ? -35.922 -10.706 -7.713 1.00 76.38 139 ASP A N 1
ATOM 1129 C CA . ASP A 1 139 ? -36.139 -11.990 -8.361 1.00 76.38 139 ASP A CA 1
ATOM 1130 C C . ASP A 1 139 ? -37.214 -11.840 -9.440 1.00 76.38 139 ASP A C 1
ATOM 1132 O O . ASP A 1 139 ? -38.394 -11.624 -9.152 1.00 76.38 139 ASP A O 1
ATOM 1136 N N . SER A 1 140 ? -36.791 -11.965 -10.698 1.00 75.31 140 SER A N 1
ATOM 1137 C CA . SER A 1 140 ? -37.662 -11.862 -11.868 1.00 75.31 140 SER A CA 1
ATOM 1138 C C . SER A 1 140 ? -38.641 -13.031 -12.004 1.00 75.31 140 SER A C 1
ATOM 1140 O O . SER A 1 140 ? -39.603 -12.918 -12.760 1.00 75.31 140 SER A O 1
ATOM 1142 N N . VAL A 1 141 ? -38.432 -14.143 -11.287 1.00 79.88 141 VAL A N 1
ATOM 1143 C CA . VAL A 1 141 ? -39.329 -15.309 -11.313 1.00 79.88 141 VAL A CA 1
ATOM 1144 C C . VAL A 1 141 ? -40.524 -15.103 -10.386 1.00 79.88 141 VAL A C 1
ATOM 1146 O O . VAL A 1 141 ? -41.646 -15.471 -10.731 1.00 79.88 141 VAL A O 1
ATOM 1149 N N . THR A 1 142 ? -40.298 -14.517 -9.209 1.00 80.00 142 THR A N 1
ATOM 1150 C CA . THR A 1 142 ? -41.348 -14.287 -8.205 1.00 80.00 142 THR A CA 1
ATOM 1151 C C . THR A 1 142 ? -41.895 -12.859 -8.199 1.00 80.00 142 THR A C 1
ATOM 1153 O O . THR A 1 142 ? -42.830 -12.585 -7.444 1.00 80.00 142 THR A O 1
ATOM 1156 N N . ASP A 1 143 ? -41.343 -11.981 -9.046 1.00 76.75 143 ASP A N 1
ATOM 1157 C CA . ASP A 1 143 ? -41.661 -10.550 -9.154 1.00 76.75 143 ASP A CA 1
ATOM 1158 C C . ASP A 1 143 ? -41.623 -9.845 -7.784 1.00 76.75 143 ASP A C 1
ATOM 1160 O O . ASP A 1 143 ? -42.479 -9.037 -7.415 1.00 76.75 143 ASP A O 1
ATOM 1164 N N . LYS A 1 144 ? -40.638 -10.234 -6.964 1.00 79.81 144 LYS A N 1
ATOM 1165 C CA . LYS A 1 144 ? -40.466 -9.767 -5.587 1.00 79.81 144 LYS A CA 1
ATOM 1166 C C . LYS A 1 144 ? -39.008 -9.453 -5.301 1.00 79.81 144 LYS A C 1
ATOM 1168 O O . LYS A 1 144 ? -38.085 -10.098 -5.792 1.00 79.81 144 LYS A O 1
ATOM 1173 N N . PHE A 1 145 ? -38.809 -8.463 -4.441 1.00 76.25 145 PHE A N 1
ATOM 1174 C CA . PHE A 1 145 ? -37.513 -8.215 -3.828 1.00 76.25 145 PHE A CA 1
ATOM 1175 C C . PHE A 1 145 ? -37.308 -9.217 -2.694 1.00 76.25 145 PHE A C 1
ATOM 1177 O O . PHE A 1 145 ? -38.107 -9.261 -1.757 1.00 76.25 145 PHE A O 1
ATOM 1184 N N . MET A 1 146 ? -36.251 -10.017 -2.794 1.00 75.75 146 MET A N 1
ATOM 1185 C CA . MET A 1 146 ? -35.790 -10.892 -1.725 1.00 75.75 146 MET A CA 1
ATOM 1186 C C . MET A 1 146 ? -34.602 -10.248 -1.015 1.00 75.75 146 MET A C 1
ATOM 1188 O O . MET A 1 146 ? -33.686 -9.732 -1.657 1.00 75.75 146 MET A O 1
ATOM 1192 N N . ASP A 1 147 ? -34.622 -10.290 0.314 1.00 76.00 147 ASP A N 1
ATOM 1193 C CA . ASP A 1 147 ? -33.511 -9.839 1.143 1.00 76.00 147 ASP A CA 1
ATOM 1194 C C . ASP A 1 147 ? -32.575 -11.032 1.384 1.00 76.00 147 ASP A C 1
ATOM 1196 O O . ASP A 1 147 ? -32.958 -12.008 2.027 1.00 76.00 147 ASP A O 1
ATOM 1200 N N . PHE A 1 148 ? -31.346 -10.962 0.872 1.00 78.12 148 PHE A N 1
ATOM 1201 C CA . PHE A 1 148 ? -30.287 -11.924 1.179 1.00 78.12 148 PHE A CA 1
ATOM 1202 C C . PHE A 1 148 ? -29.336 -11.316 2.210 1.00 78.12 148 PHE A C 1
ATOM 1204 O O . PHE A 1 148 ? -28.791 -10.237 1.964 1.00 78.12 148 PHE A O 1
ATOM 1211 N N . SER A 1 149 ? -29.123 -11.981 3.350 1.00 78.81 149 SER A N 1
ATOM 1212 C CA . SER A 1 149 ? -28.079 -11.594 4.306 1.00 78.81 149 SER A CA 1
ATOM 1213 C C . SER A 1 149 ? -26.813 -12.420 4.083 1.00 78.81 149 SER A C 1
ATOM 1215 O O . SER A 1 149 ? -26.861 -13.638 3.909 1.00 78.81 149 SER A O 1
ATOM 1217 N N . PHE A 1 150 ? -25.672 -11.738 4.052 1.00 83.38 150 PHE A N 1
ATOM 1218 C CA . PHE A 1 150 ? -24.352 -12.353 3.960 1.00 83.38 150 PHE A CA 1
ATOM 1219 C C . PHE A 1 150 ? -23.478 -11.841 5.094 1.00 83.38 150 PHE A C 1
ATOM 1221 O O . PHE A 1 150 ? -23.491 -10.651 5.407 1.00 83.38 150 PHE A O 1
ATOM 1228 N N . GLU A 1 151 ? -22.689 -12.720 5.699 1.00 85.81 151 GLU A N 1
ATOM 1229 C CA . GLU A 1 151 ? -21.729 -12.313 6.717 1.00 85.81 151 GLU A CA 1
ATOM 1230 C C . GLU A 1 151 ? -20.581 -11.519 6.076 1.00 85.81 151 GLU A C 1
ATOM 1232 O O . GLU A 1 151 ? -19.993 -11.931 5.072 1.00 85.81 151 GLU A O 1
ATOM 1237 N N . LYS A 1 152 ? -20.251 -10.357 6.646 1.00 89.88 152 LYS A N 1
ATOM 1238 C CA . LYS A 1 152 ? -19.116 -9.559 6.187 1.00 89.88 152 LYS A CA 1
ATOM 1239 C C . LYS A 1 152 ? -17.823 -10.291 6.501 1.00 89.88 152 LYS A C 1
ATOM 1241 O O . LYS A 1 152 ? -17.534 -10.635 7.641 1.00 89.88 152 LYS A O 1
ATOM 1246 N N . THR A 1 153 ? -16.985 -10.434 5.487 1.00 89.94 153 THR A N 1
ATOM 1247 C CA . THR A 1 153 ? -15.673 -11.079 5.609 1.00 89.94 153 THR A CA 1
ATOM 1248 C C . THR A 1 153 ? -14.581 -10.139 6.120 1.00 89.94 153 THR A C 1
ATOM 1250 O O . THR A 1 153 ? -13.476 -10.593 6.421 1.00 89.94 153 THR A O 1
ATOM 1253 N N . HIS A 1 154 ? -14.876 -8.844 6.258 1.00 93.81 154 HIS A N 1
ATOM 1254 C CA . HIS A 1 154 ? -13.964 -7.802 6.725 1.00 93.81 154 HIS A CA 1
ATOM 1255 C C . HIS A 1 154 ? -14.452 -7.204 8.050 1.00 93.81 154 HIS A C 1
ATOM 1257 O O . HIS A 1 154 ? -15.641 -6.964 8.258 1.00 93.81 154 HIS A O 1
ATOM 1263 N N . SER A 1 155 ? -13.522 -7.023 8.986 1.00 95.94 155 SER A N 1
ATOM 1264 C CA . SER A 1 155 ? -13.812 -6.508 10.326 1.00 95.94 155 SER A CA 1
ATOM 1265 C C . SER A 1 155 ? -12.538 -5.993 10.993 1.00 95.94 155 SER A C 1
ATOM 1267 O O . SER A 1 155 ? -11.448 -6.503 10.716 1.00 95.94 155 SER A O 1
ATOM 1269 N N . ALA A 1 156 ? -12.668 -5.045 11.921 1.00 97.31 156 ALA A N 1
ATOM 1270 C CA . ALA A 1 156 ? -11.557 -4.557 12.727 1.00 97.31 156 ALA A CA 1
ATOM 1271 C C . ALA A 1 156 ? -10.870 -5.715 13.454 1.00 97.31 156 ALA A C 1
ATOM 1273 O O . ALA A 1 156 ? -11.533 -6.513 14.116 1.00 97.31 156 ALA A O 1
ATOM 1274 N N . TYR A 1 157 ? -9.549 -5.775 13.322 1.00 96.25 157 TYR A N 1
ATOM 1275 C CA . TYR A 1 157 ? -8.668 -6.697 14.025 1.00 96.25 157 TYR A CA 1
ATOM 1276 C C . TYR A 1 157 ? -7.999 -5.997 15.213 1.00 96.25 157 TYR A C 1
ATOM 1278 O O . TYR A 1 157 ? -8.092 -6.488 16.340 1.00 96.25 157 TYR A O 1
ATOM 1286 N N . MET A 1 158 ? -7.415 -4.818 14.971 1.00 97.56 158 MET A N 1
ATOM 1287 C CA . MET A 1 158 ? -6.772 -3.976 15.984 1.00 97.56 158 MET A CA 1
ATOM 1288 C C . MET A 1 158 ? -7.360 -2.564 15.970 1.00 97.56 158 MET A C 1
ATOM 1290 O O . MET A 1 158 ? -7.621 -2.009 14.902 1.00 97.56 158 MET A O 1
ATOM 1294 N N . LEU A 1 159 ? -7.530 -1.977 17.154 1.00 98.19 159 LEU A N 1
ATOM 1295 C CA . LEU A 1 159 ? -7.971 -0.595 17.350 1.00 98.19 159 LEU A CA 1
ATOM 1296 C C . LEU A 1 159 ? -6.891 0.193 18.084 1.00 98.19 159 LEU A C 1
ATOM 1298 O O . LEU A 1 159 ? -6.360 -0.289 19.085 1.00 98.19 159 LEU A O 1
ATOM 1302 N N . PHE A 1 160 ? -6.624 1.413 17.632 1.00 97.81 160 PHE A N 1
ATOM 1303 C CA . PHE A 1 160 ? -5.632 2.307 18.216 1.00 97.81 160 PHE A CA 1
ATOM 1304 C C . PHE A 1 160 ? -6.292 3.598 18.680 1.00 97.81 160 PHE A C 1
ATOM 1306 O O . PHE A 1 160 ? -6.949 4.296 17.906 1.00 97.81 160 PHE A O 1
ATOM 1313 N N . TYR A 1 161 ? -6.079 3.922 19.947 1.00 96.44 161 TYR A N 1
ATOM 1314 C CA . TYR A 1 161 ? -6.654 5.067 20.635 1.00 96.44 161 TYR A CA 1
ATOM 1315 C C . TYR A 1 161 ? -5.536 5.931 21.215 1.00 96.44 161 TYR A C 1
ATOM 1317 O O . TYR A 1 161 ? -4.628 5.406 21.859 1.00 96.44 161 TYR A O 1
ATOM 1325 N N . LYS A 1 162 ? -5.599 7.250 21.024 1.00 93.19 162 LYS A N 1
ATOM 1326 C CA . LYS A 1 162 ? -4.669 8.219 21.619 1.00 93.19 162 LYS A CA 1
ATOM 1327 C C . LYS A 1 162 ? -5.367 8.983 22.732 1.00 93.19 162 LYS A C 1
ATOM 1329 O O . LYS A 1 162 ? -6.477 9.467 22.535 1.00 93.19 162 LYS A O 1
ATOM 1334 N N . ARG A 1 163 ? -4.706 9.105 23.882 1.00 91.19 163 ARG A N 1
ATOM 1335 C CA . ARG A 1 163 ? -5.188 9.901 25.012 1.00 91.19 163 ARG A CA 1
ATOM 1336 C C . ARG A 1 163 ? -5.375 11.350 24.572 1.00 91.19 163 ARG A C 1
ATOM 1338 O O . ARG A 1 163 ? -4.486 11.918 23.939 1.00 91.19 163 ARG A O 1
ATOM 1345 N N . VAL A 1 164 ? -6.521 11.933 24.901 1.00 87.44 164 VAL A N 1
ATOM 1346 C CA . VAL A 1 164 ? -6.805 13.340 24.627 1.00 87.44 164 VAL A CA 1
ATOM 1347 C C . VAL A 1 164 ? -5.965 14.180 25.587 1.00 87.44 164 VAL A C 1
ATOM 1349 O O . VAL A 1 164 ? -6.154 14.138 26.801 1.00 87.44 164 VAL A O 1
ATOM 1352 N N . GLU A 1 165 ? -4.994 14.905 25.039 1.00 77.75 165 GLU A N 1
ATOM 1353 C CA . GLU A 1 165 ? -4.168 15.860 25.780 1.00 77.75 165 GLU A CA 1
ATOM 1354 C C . GLU A 1 165 ? -4.848 17.242 25.774 1.00 77.75 165 GLU A C 1
ATOM 1356 O O . GLU A 1 165 ? -5.594 17.577 24.848 1.00 77.75 165 GLU A O 1
ATOM 1361 N N . LEU A 1 166 ? -4.614 18.039 26.823 1.00 64.12 166 LEU A N 1
ATOM 1362 C CA . LEU A 1 166 ? -5.101 19.420 26.896 1.00 64.12 166 LEU A CA 1
ATOM 1363 C C . LEU A 1 166 ? -4.458 20.249 25.769 1.00 64.12 166 LEU A C 1
ATOM 1365 O O . LEU A 1 166 ? -3.307 20.019 25.400 1.00 64.12 166 LEU A O 1
ATOM 1369 N N . GLU A 1 167 ? -5.218 21.194 25.209 1.00 56.22 167 GLU A N 1
ATOM 1370 C CA . GLU A 1 167 ? -4.962 21.854 23.914 1.00 56.22 167 GLU A CA 1
ATOM 1371 C C . GLU A 1 167 ? -3.571 22.503 23.739 1.00 56.22 167 GLU A C 1
ATOM 1373 O O . GLU A 1 167 ? -3.161 22.741 22.604 1.00 56.22 167 GLU A O 1
ATOM 1378 N N . GLU A 1 168 ? -2.816 22.728 24.818 1.00 51.28 168 GLU A N 1
ATOM 1379 C CA . GLU A 1 168 ? -1.481 23.343 24.799 1.00 51.28 168 GLU A CA 1
ATOM 1380 C C . GLU A 1 168 ? -0.404 22.502 24.076 1.00 51.28 168 GLU A C 1
ATOM 1382 O O . GLU A 1 168 ? 0.583 23.064 23.602 1.00 51.28 168 GLU A O 1
ATOM 1387 N N . GLU A 1 169 ? -0.579 21.181 23.913 1.00 53.22 169 GLU A N 1
ATOM 1388 C CA . GLU A 1 169 ? 0.399 20.325 23.205 1.00 53.22 169 GLU A CA 1
ATOM 1389 C C . GLU A 1 169 ? 0.080 20.077 21.716 1.00 53.22 169 GLU A C 1
ATOM 1391 O O . GLU A 1 169 ? 0.970 19.694 20.955 1.00 53.22 169 GLU A O 1
ATOM 1396 N N . ASN A 1 170 ? -1.152 20.337 21.262 1.00 50.53 170 ASN A N 1
ATOM 1397 C CA . ASN A 1 170 ? -1.630 19.961 19.917 1.00 50.53 170 ASN A CA 1
ATOM 1398 C C . ASN A 1 170 ? -1.166 20.897 18.780 1.00 50.53 170 ASN A C 1
ATOM 1400 O O . ASN A 1 170 ? -1.526 20.682 17.623 1.00 50.53 170 ASN A O 1
ATOM 1404 N N . GLY A 1 171 ? -0.406 21.949 19.099 1.00 53.00 171 GLY A N 1
ATOM 1405 C CA . GLY A 1 171 ? 0.088 22.950 18.145 1.00 53.00 171 GLY A CA 1
ATOM 1406 C C . GLY A 1 171 ? 1.598 22.924 17.904 1.00 53.00 171 GLY A C 1
ATOM 1407 O O . GLY A 1 171 ? 2.112 23.845 17.274 1.00 53.00 171 GLY A O 1
ATOM 1408 N N . LYS A 1 172 ? 2.329 21.931 18.425 1.00 56.06 172 LYS A N 1
ATOM 1409 C CA . LYS A 1 172 ? 3.770 21.817 18.166 1.00 56.06 172 LYS A CA 1
ATOM 1410 C C . LYS A 1 172 ? 3.973 21.364 16.720 1.00 56.06 172 LYS A C 1
ATOM 1412 O O . LYS A 1 172 ? 3.637 20.232 16.383 1.00 56.06 172 LYS A O 1
ATOM 1417 N N . ASP A 1 173 ? 4.525 22.241 15.881 1.00 56.59 173 ASP A N 1
ATOM 1418 C CA . ASP A 1 173 ? 5.075 21.833 14.588 1.00 56.59 173 ASP A CA 1
ATOM 1419 C C . ASP A 1 173 ? 6.081 20.710 14.841 1.00 56.59 173 ASP A C 1
ATOM 1421 O O . ASP A 1 173 ? 7.038 20.865 15.609 1.00 56.59 173 ASP A O 1
ATOM 1425 N N . PHE A 1 174 ? 5.843 19.551 14.229 1.00 61.31 174 PHE A N 1
ATOM 1426 C CA . PHE A 1 174 ? 6.768 18.434 14.318 1.00 61.31 174 PHE A CA 1
ATOM 1427 C C . PHE A 1 174 ? 8.002 18.758 13.471 1.00 61.31 174 PHE A C 1
ATOM 1429 O O . PHE A 1 174 ? 8.079 18.451 12.285 1.00 61.31 174 PHE A O 1
ATOM 1436 N N . SER A 1 175 ? 8.973 19.414 14.099 1.00 61.97 175 SER A N 1
ATOM 1437 C CA . SER A 1 175 ? 10.330 19.555 13.585 1.00 61.97 175 SER A CA 1
ATOM 1438 C C . SER A 1 175 ? 11.051 18.222 13.777 1.00 61.97 175 SER A C 1
ATOM 1440 O O . SER A 1 175 ? 11.565 17.938 14.860 1.00 61.97 175 SER A O 1
ATOM 1442 N N . PHE A 1 176 ? 11.071 17.390 12.739 1.00 71.12 176 PHE A N 1
ATOM 1443 C CA . PHE A 1 176 ? 11.900 16.190 12.726 1.00 71.12 176 PHE A CA 1
ATOM 1444 C C . PHE A 1 176 ? 13.332 16.583 12.360 1.00 71.12 176 PHE A C 1
ATOM 1446 O O . PHE A 1 176 ? 13.582 17.035 11.244 1.00 71.12 176 PHE A O 1
ATOM 1453 N N . ASP A 1 177 ? 14.266 16.415 13.294 1.00 80.62 177 ASP A N 1
ATOM 1454 C CA . ASP A 1 177 ? 15.692 16.514 12.990 1.00 80.62 177 ASP A CA 1
ATOM 1455 C C . ASP A 1 177 ? 16.128 15.198 12.331 1.00 80.62 177 ASP A C 1
ATOM 1457 O O . ASP A 1 177 ? 16.284 14.165 12.988 1.00 80.62 177 ASP A O 1
ATOM 1461 N N . VAL A 1 178 ? 16.182 15.200 11.000 1.00 85.56 178 VAL A N 1
ATOM 1462 C CA . VAL A 1 178 ? 16.584 14.038 10.203 1.00 85.56 178 VAL A CA 1
ATOM 1463 C C . VAL A 1 178 ? 18.102 14.070 10.056 1.00 85.56 178 VAL A C 1
ATOM 1465 O O . VAL A 1 178 ? 18.652 15.068 9.597 1.00 85.56 178 VAL A O 1
ATOM 1468 N N . SER A 1 179 ? 18.776 12.971 10.414 1.00 93.12 179 SER A N 1
ATOM 1469 C CA . SER A 1 179 ? 20.235 12.854 10.274 1.00 93.12 179 SER A CA 1
ATOM 1470 C C . SER A 1 179 ? 20.697 13.215 8.850 1.00 93.12 179 SER A C 1
ATOM 1472 O O . SER A 1 179 ? 20.065 12.756 7.890 1.00 93.12 179 SER A O 1
ATOM 1474 N N . PRO A 1 180 ? 21.813 13.954 8.686 1.00 93.62 180 PRO A N 1
ATOM 1475 C CA . PRO A 1 180 ? 22.376 14.274 7.375 1.00 93.62 180 PRO A CA 1
ATOM 1476 C C . PRO A 1 180 ? 22.593 13.044 6.484 1.00 93.62 180 PRO A C 1
ATOM 1478 O O . PRO A 1 180 ? 22.242 13.085 5.309 1.00 93.62 180 PRO A O 1
ATOM 1481 N N . ASP A 1 181 ? 23.067 11.931 7.052 1.00 94.94 181 ASP A N 1
ATOM 1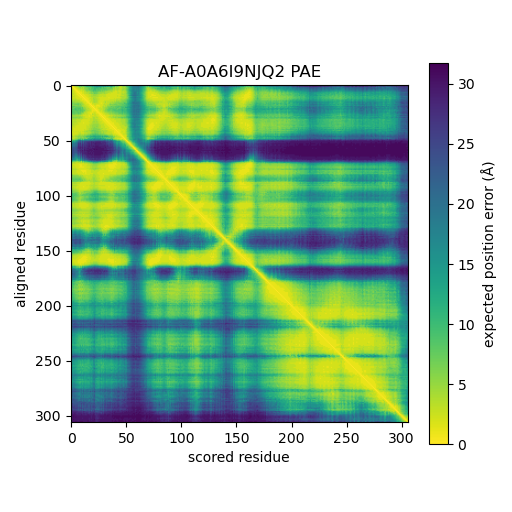482 C CA . ASP A 1 181 ? 23.305 10.685 6.306 1.00 94.94 181 ASP A CA 1
ATOM 1483 C C . 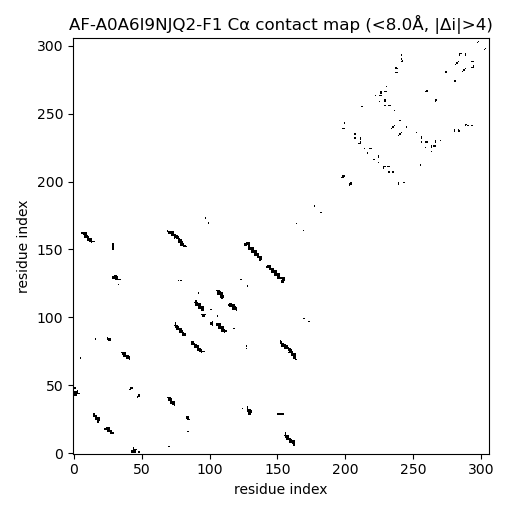ASP A 1 181 ? 22.004 10.109 5.723 1.00 94.94 181 ASP A C 1
ATOM 1485 O O . ASP A 1 181 ? 21.970 9.585 4.610 1.00 94.94 181 ASP A O 1
ATOM 1489 N N . LEU A 1 182 ? 20.899 10.222 6.471 1.00 93.50 182 LEU A N 1
ATOM 1490 C CA . LEU A 1 182 ? 19.588 9.760 6.018 1.00 93.50 182 LEU A CA 1
ATOM 1491 C C . LEU A 1 182 ? 19.022 10.689 4.938 1.00 93.50 182 LEU A C 1
ATOM 1493 O O . LEU A 1 182 ? 18.410 10.211 3.988 1.00 93.50 182 LEU A O 1
ATOM 1497 N N . LEU A 1 183 ? 19.247 12.001 5.052 1.00 92.38 183 LEU A N 1
ATOM 1498 C CA . LEU A 1 183 ? 18.866 12.961 4.013 1.00 92.38 183 LEU A CA 1
ATOM 1499 C C . LEU A 1 183 ? 19.617 12.703 2.705 1.00 92.38 183 LEU A C 1
ATOM 1501 O O . LEU A 1 183 ? 18.997 12.705 1.642 1.00 92.38 183 LEU A O 1
ATOM 1505 N N . GLU A 1 184 ? 20.924 12.447 2.776 1.00 95.50 184 GLU A N 1
ATOM 1506 C CA . GLU A 1 184 ? 21.734 12.101 1.608 1.00 95.50 184 GLU A CA 1
ATOM 1507 C C . GLU A 1 184 ? 21.249 10.797 0.963 1.00 95.50 184 GLU A C 1
ATOM 1509 O O . GLU A 1 184 ? 21.061 10.742 -0.254 1.00 95.50 184 GLU A O 1
ATOM 1514 N N . TRP A 1 185 ? 20.949 9.778 1.773 1.00 95.81 185 TRP A N 1
ATOM 1515 C CA . TRP A 1 185 ? 20.391 8.521 1.280 1.00 95.81 185 TRP A CA 1
ATOM 1516 C C . TRP A 1 185 ? 19.031 8.711 0.589 1.00 95.81 185 TRP A C 1
ATOM 1518 O O . TRP A 1 185 ? 18.849 8.230 -0.528 1.00 95.81 185 TRP A O 1
ATOM 1528 N N . ILE A 1 186 ? 18.103 9.466 1.196 1.00 94.75 186 ILE A N 1
ATOM 1529 C CA . ILE A 1 186 ? 16.793 9.792 0.596 1.00 94.75 186 ILE A CA 1
ATOM 1530 C C . ILE A 1 186 ? 16.981 10.530 -0.733 1.00 94.75 186 ILE A C 1
ATOM 1532 O O . ILE A 1 186 ? 16.259 10.285 -1.699 1.00 94.75 186 ILE A O 1
ATOM 1536 N N . TRP A 1 187 ? 17.936 11.458 -0.790 1.00 95.25 187 TRP A N 1
ATOM 1537 C CA . TRP A 1 187 ? 18.219 12.211 -2.004 1.00 95.25 187 TRP A CA 1
ATOM 1538 C C . TRP A 1 187 ? 18.734 11.302 -3.122 1.00 95.25 187 TRP A C 1
ATOM 1540 O O . TRP A 1 187 ? 18.231 11.369 -4.244 1.00 95.25 187 TRP A O 1
ATOM 1550 N N . HIS A 1 188 ? 19.680 10.416 -2.808 1.00 96.06 188 HIS A N 1
ATOM 1551 C CA . HIS A 1 188 ? 20.212 9.446 -3.758 1.00 96.06 188 HIS A CA 1
ATOM 1552 C C . HIS A 1 188 ? 19.126 8.486 -4.267 1.00 96.06 188 HIS A C 1
ATOM 1554 O O . HIS A 1 188 ? 19.013 8.284 -5.475 1.00 96.06 188 HIS A O 1
ATOM 1560 N N . ASP A 1 189 ? 18.297 7.940 -3.374 1.00 96.06 189 ASP A N 1
ATOM 1561 C CA . ASP A 1 189 ? 17.194 7.039 -3.731 1.00 96.06 189 ASP A CA 1
ATOM 1562 C C . ASP A 1 189 ? 16.166 7.732 -4.643 1.00 96.06 189 ASP A C 1
ATOM 1564 O O . ASP A 1 189 ? 15.810 7.215 -5.703 1.00 96.06 189 ASP A O 1
ATOM 1568 N N . ASN A 1 190 ? 15.778 8.971 -4.321 1.00 95.50 190 ASN A N 1
ATOM 1569 C CA . ASN A 1 190 ? 14.885 9.768 -5.167 1.00 95.50 190 ASN A CA 1
ATOM 1570 C C . ASN A 1 190 ? 15.492 10.073 -6.544 1.00 95.50 190 ASN A C 1
ATOM 1572 O O . ASN A 1 190 ? 14.791 10.018 -7.557 1.00 95.50 190 ASN A O 1
ATOM 1576 N N . MET A 1 191 ? 16.784 10.408 -6.602 1.00 94.50 191 MET A N 1
ATOM 1577 C CA . MET A 1 191 ? 17.483 10.632 -7.869 1.00 94.50 191 MET A CA 1
ATOM 1578 C C . MET A 1 191 ? 17.506 9.363 -8.721 1.00 94.50 191 MET A C 1
ATOM 1580 O O . MET A 1 191 ? 17.212 9.437 -9.914 1.00 94.50 191 MET A O 1
ATOM 1584 N N . GLN A 1 192 ? 17.808 8.215 -8.115 1.00 93.12 192 GLN A N 1
ATOM 1585 C CA . GLN A 1 192 ? 17.807 6.925 -8.797 1.00 93.12 192 GLN A CA 1
ATOM 1586 C C . GLN A 1 192 ? 16.405 6.573 -9.312 1.00 93.12 192 GLN A C 1
ATOM 1588 O O . GLN A 1 192 ? 16.252 6.249 -10.486 1.00 93.12 192 GLN A O 1
ATOM 1593 N N . PHE A 1 193 ? 15.364 6.751 -8.495 1.00 91.69 193 PHE A N 1
ATOM 1594 C CA . PHE A 1 193 ? 13.977 6.551 -8.917 1.00 91.69 193 PHE A CA 1
ATOM 1595 C C . PHE A 1 193 ? 13.596 7.424 -10.123 1.00 91.69 193 PHE A C 1
ATOM 1597 O O . PHE A 1 193 ? 12.945 6.953 -11.057 1.00 91.69 193 PHE A O 1
ATOM 1604 N N . LEU A 1 194 ? 13.999 8.699 -10.129 1.00 91.56 194 LEU A N 1
ATOM 1605 C CA . LEU A 1 194 ? 13.744 9.600 -11.256 1.00 91.56 194 LEU A CA 1
ATOM 1606 C C . LEU A 1 194 ? 14.503 9.173 -12.518 1.00 91.56 194 LEU A C 1
ATOM 1608 O O . LEU A 1 194 ? 13.948 9.256 -13.614 1.00 91.56 194 LEU A O 1
ATOM 1612 N N . GLN A 1 195 ? 15.746 8.711 -12.375 1.00 90.00 195 GLN A N 1
ATOM 1613 C CA . GLN A 1 195 ? 16.531 8.174 -13.487 1.00 90.00 195 GLN A CA 1
ATOM 1614 C C . GLN A 1 195 ? 15.871 6.926 -14.071 1.00 90.00 195 GLN A C 1
ATOM 1616 O O . GLN A 1 195 ? 15.611 6.900 -15.273 1.00 90.00 195 GLN A O 1
ATOM 1621 N N . ASP A 1 196 ? 15.513 5.954 -13.233 1.00 87.56 196 ASP A N 1
ATOM 1622 C CA . ASP A 1 196 ? 14.829 4.733 -13.657 1.00 87.56 196 ASP A CA 1
ATOM 1623 C C . ASP A 1 196 ? 13.510 5.073 -14.358 1.00 87.56 196 ASP A C 1
ATOM 1625 O O . ASP A 1 196 ? 13.240 4.608 -15.465 1.00 87.56 196 ASP A O 1
ATOM 1629 N N . LYS A 1 197 ? 12.706 5.966 -13.773 1.00 88.31 197 LYS A N 1
ATOM 1630 C CA . LYS A 1 197 ? 11.444 6.407 -14.375 1.00 88.31 197 LYS A CA 1
ATOM 1631 C C . LYS A 1 197 ? 11.639 7.009 -15.771 1.00 88.31 197 LYS A C 1
ATOM 1633 O O . LYS A 1 197 ? 10.834 6.719 -16.652 1.00 88.31 197 LYS A O 1
ATOM 1638 N N . ASN A 1 198 ? 12.677 7.822 -15.968 1.00 87.56 198 ASN A N 1
ATOM 1639 C CA . ASN A 1 198 ? 12.986 8.423 -17.269 1.00 87.56 198 ASN A CA 1
ATOM 1640 C C . ASN A 1 198 ? 13.502 7.381 -18.272 1.00 87.56 198 ASN A C 1
ATOM 1642 O O . ASN A 1 198 ? 13.112 7.404 -19.437 1.00 87.56 198 ASN A O 1
ATOM 1646 N N . ILE A 1 199 ? 14.351 6.450 -17.827 1.00 86.81 199 ILE A N 1
ATOM 1647 C CA . ILE A 1 199 ? 14.897 5.377 -18.668 1.00 86.81 199 ILE A CA 1
ATOM 1648 C C . ILE A 1 199 ? 13.785 4.442 -19.148 1.00 86.81 199 ILE A C 1
ATOM 1650 O O . ILE A 1 199 ? 13.856 3.956 -20.266 1.00 86.81 199 ILE A O 1
ATOM 1654 N N . PHE A 1 200 ? 12.736 4.209 -18.359 1.00 87.00 200 PHE A N 1
ATOM 1655 C CA . PHE A 1 200 ? 11.594 3.381 -18.764 1.00 87.00 200 PHE A CA 1
ATOM 1656 C C . PHE A 1 200 ? 10.430 4.176 -19.383 1.00 87.00 200 PHE A C 1
ATOM 1658 O O . PHE A 1 200 ? 9.343 3.625 -19.573 1.00 87.00 200 PHE A O 1
ATOM 1665 N N . GLU A 1 201 ? 10.626 5.457 -19.706 1.00 87.88 201 GLU A N 1
ATOM 1666 C CA . GLU A 1 201 ? 9.610 6.267 -20.372 1.00 87.88 201 GLU A CA 1
ATOM 1667 C C . GLU A 1 201 ? 9.558 5.975 -21.884 1.00 87.88 201 GLU A C 1
ATOM 1669 O O . GLU A 1 201 ? 10.580 5.849 -22.562 1.00 87.88 201 GLU A O 1
ATOM 1674 N N . HIS A 1 202 ? 8.352 5.937 -22.459 1.00 86.44 202 HIS A N 1
ATOM 1675 C CA . HIS A 1 202 ? 8.171 5.691 -23.896 1.00 86.44 202 HIS A CA 1
ATOM 1676 C C . HIS A 1 202 ? 8.828 6.758 -24.787 1.00 86.44 202 HIS A C 1
ATOM 1678 O O . HIS A 1 202 ? 9.233 6.466 -25.912 1.00 86.44 202 HIS A O 1
ATOM 1684 N N . THR A 1 203 ? 8.956 7.995 -24.303 1.00 89.88 203 THR A N 1
ATOM 1685 C CA . THR A 1 203 ? 9.654 9.077 -25.014 1.00 89.88 203 THR A CA 1
ATOM 1686 C C . THR A 1 203 ? 11.140 8.759 -25.185 1.00 89.88 203 THR A C 1
ATOM 1688 O O . THR A 1 203 ? 11.674 8.937 -26.282 1.00 89.88 203 THR A O 1
ATOM 1691 N N . TYR A 1 204 ? 11.789 8.213 -24.151 1.00 90.62 204 TYR A N 1
ATOM 1692 C CA . TYR A 1 204 ? 13.172 7.749 -24.221 1.00 90.62 204 TYR A CA 1
ATOM 1693 C C . TYR A 1 204 ? 13.317 6.588 -25.205 1.00 90.62 204 TYR A C 1
ATOM 1695 O O . TYR A 1 204 ? 14.234 6.587 -26.023 1.00 90.62 204 TYR A O 1
ATOM 1703 N N . PHE A 1 205 ? 12.373 5.646 -25.216 1.00 91.25 205 PHE A N 1
ATOM 1704 C CA . PHE A 1 205 ? 12.400 4.518 -26.153 1.00 91.25 205 PHE A CA 1
ATOM 1705 C C . PHE A 1 205 ? 12.270 4.989 -27.605 1.00 91.25 205 PHE A C 1
ATOM 1707 O O . PHE A 1 205 ? 13.009 4.530 -28.477 1.00 91.25 205 PHE A O 1
ATOM 1714 N N . GLY A 1 206 ? 11.382 5.954 -27.860 1.00 90.44 206 GLY A N 1
ATOM 1715 C CA . GLY A 1 206 ? 11.248 6.595 -29.167 1.00 90.44 206 GLY A CA 1
ATOM 1716 C C . GLY A 1 206 ? 12.515 7.339 -29.597 1.00 90.44 206 GLY A C 1
ATOM 1717 O O . GLY A 1 206 ? 12.938 7.215 -30.746 1.00 90.44 206 GLY A O 1
ATOM 1718 N N . PHE A 1 207 ? 13.157 8.061 -28.675 1.00 91.44 207 PHE A N 1
ATOM 1719 C CA . PHE A 1 207 ? 14.445 8.711 -28.922 1.00 91.44 207 PHE A CA 1
ATOM 1720 C C . PHE A 1 207 ? 15.538 7.691 -29.271 1.00 91.44 207 PHE A C 1
ATOM 1722 O O . PHE A 1 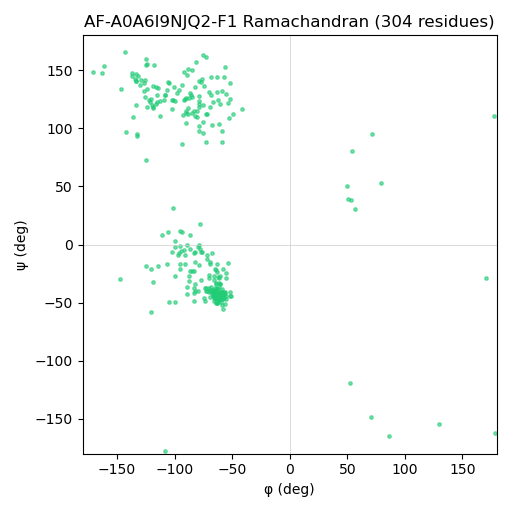207 ? 16.228 7.849 -30.278 1.00 91.44 207 PHE A O 1
ATOM 1729 N N . MET A 1 208 ? 15.656 6.617 -28.486 1.00 92.69 208 MET A N 1
ATOM 1730 C CA . MET A 1 208 ? 16.625 5.547 -28.724 1.00 92.69 208 MET A CA 1
ATOM 1731 C C . MET A 1 208 ? 16.391 4.867 -30.069 1.00 92.69 208 MET A C 1
ATOM 1733 O O . MET A 1 208 ? 17.351 4.625 -30.800 1.00 92.69 208 MET A O 1
ATOM 1737 N N . TRP A 1 209 ? 15.132 4.623 -30.436 1.00 92.62 209 TRP A N 1
ATOM 1738 C CA . TRP A 1 209 ? 14.783 4.095 -31.750 1.00 92.62 209 TRP A CA 1
ATOM 1739 C C . TRP A 1 209 ? 15.261 5.022 -32.866 1.00 92.62 209 TRP A C 1
ATOM 1741 O O . TRP A 1 209 ? 15.994 4.579 -33.743 1.00 92.62 209 TRP A O 1
ATOM 1751 N N . GLN A 1 210 ? 14.923 6.315 -32.810 1.00 91.56 210 GLN A N 1
ATOM 1752 C CA . GLN A 1 210 ? 15.340 7.290 -33.824 1.00 91.56 210 GLN A CA 1
ATOM 1753 C C . GLN A 1 210 ? 16.864 7.373 -33.958 1.00 91.56 210 GLN A C 1
ATOM 1755 O O . GLN A 1 210 ? 17.383 7.394 -35.074 1.00 91.56 210 GLN A O 1
ATOM 1760 N N . LEU A 1 211 ? 17.573 7.383 -32.828 1.00 90.19 211 LEU A N 1
ATOM 1761 C CA . LEU A 1 211 ? 19.031 7.433 -32.787 1.00 90.19 211 LEU A CA 1
ATOM 1762 C C . LEU A 1 211 ? 19.668 6.174 -33.396 1.00 90.19 211 LEU A C 1
ATOM 1764 O O . LEU A 1 211 ? 20.688 6.264 -34.079 1.00 90.19 211 LEU A O 1
ATOM 1768 N N . CYS A 1 212 ? 19.061 5.006 -33.172 1.00 91.25 212 CYS A N 1
ATOM 1769 C CA . CYS A 1 212 ? 19.598 3.720 -33.609 1.00 91.25 212 CYS A CA 1
ATOM 1770 C C . CYS A 1 212 ? 19.188 3.324 -35.038 1.00 91.25 212 CYS A C 1
ATOM 1772 O O . CYS A 1 212 ? 19.946 2.646 -35.735 1.00 91.25 212 CYS A O 1
ATOM 1774 N N . SER A 1 213 ? 18.002 3.735 -35.492 1.00 88.56 213 SER A N 1
ATOM 1775 C CA . SER A 1 213 ? 17.459 3.367 -36.804 1.00 88.56 213 SER A CA 1
ATOM 1776 C C . SER A 1 213 ? 17.893 4.309 -37.927 1.00 88.56 213 SER A C 1
ATOM 1778 O O . SER A 1 213 ? 17.925 3.903 -39.089 1.00 88.56 213 SER A O 1
ATOM 1780 N N . SER A 1 214 ? 18.194 5.568 -37.599 1.00 82.94 214 SER A N 1
ATOM 1781 C CA . SER A 1 214 ? 18.328 6.653 -38.575 1.00 82.94 214 SER A CA 1
ATOM 1782 C C . SER A 1 214 ? 19.685 7.342 -38.457 1.00 82.94 214 SER A C 1
ATOM 1784 O O . SER A 1 214 ? 19.787 8.476 -37.995 1.00 82.94 214 SER A O 1
ATOM 1786 N N . ILE A 1 215 ? 20.742 6.655 -38.896 1.00 78.62 215 ILE A N 1
ATOM 1787 C CA . ILE A 1 215 ? 22.104 7.202 -38.921 1.00 78.62 215 ILE A CA 1
ATOM 1788 C C . ILE A 1 215 ? 22.238 8.192 -40.095 1.00 78.62 215 ILE A C 1
ATOM 1790 O O . ILE A 1 215 ? 22.079 7.780 -41.249 1.00 78.62 215 ILE A O 1
ATOM 1794 N N . PRO A 1 216 ? 22.564 9.477 -39.857 1.00 79.62 216 PRO A N 1
ATOM 1795 C CA . PRO A 1 216 ? 22.783 10.435 -40.935 1.00 79.62 216 PRO A CA 1
ATOM 1796 C C . PRO A 1 216 ? 23.980 10.043 -41.809 1.00 79.62 216 PRO A C 1
ATOM 1798 O O . PRO A 1 216 ? 25.086 9.830 -41.312 1.00 79.62 216 PRO A O 1
ATOM 1801 N N . SER A 1 217 ? 23.797 10.039 -43.132 1.00 73.56 217 SER A N 1
ATOM 1802 C CA . SER A 1 217 ? 24.866 9.750 -44.105 1.00 73.56 217 SER A CA 1
ATOM 1803 C C . SER A 1 217 ? 25.961 10.823 -44.163 1.00 73.56 217 SER A C 1
ATOM 1805 O O . SER A 1 217 ? 26.953 10.661 -44.865 1.00 73.56 217 SER A O 1
ATOM 1807 N N . THR A 1 218 ? 25.767 11.940 -43.462 1.00 81.56 218 THR A N 1
ATOM 1808 C CA . THR A 1 218 ? 26.706 13.062 -43.368 1.00 81.56 218 THR A CA 1
ATOM 1809 C C . THR A 1 218 ? 27.807 12.841 -42.332 1.00 81.56 218 THR A C 1
ATOM 1811 O O . THR A 1 218 ? 28.692 13.686 -42.211 1.00 81.56 218 THR A O 1
ATOM 1814 N N . LEU A 1 219 ? 27.744 11.760 -41.547 1.00 81.88 219 LEU A N 1
ATOM 1815 C CA . LEU A 1 219 ? 28.732 11.479 -40.510 1.00 81.88 219 LEU A CA 1
ATOM 1816 C C . LEU A 1 219 ? 30.048 10.938 -41.099 1.00 81.88 219 LEU A C 1
ATOM 1818 O O . LEU A 1 219 ? 30.025 10.155 -42.053 1.00 81.88 219 LEU A O 1
ATOM 1822 N N . PRO A 1 220 ? 31.201 11.331 -40.527 1.00 77.62 220 PRO A N 1
ATOM 1823 C CA . PRO A 1 220 ? 32.493 10.782 -40.913 1.00 77.62 220 PRO A CA 1
ATOM 1824 C C . PRO A 1 220 ? 32.606 9.311 -40.485 1.00 77.62 220 PRO A C 1
ATOM 1826 O O . PRO A 1 220 ? 32.126 8.932 -39.423 1.00 77.62 220 PRO A O 1
ATOM 1829 N N . ASP A 1 221 ? 33.271 8.505 -41.314 1.00 85.75 221 ASP A N 1
ATOM 1830 C CA . ASP A 1 221 ? 33.508 7.067 -41.110 1.00 85.75 221 ASP A CA 1
ATOM 1831 C C . ASP A 1 221 ? 32.239 6.215 -40.855 1.00 85.75 221 ASP A C 1
ATOM 1833 O O . ASP A 1 221 ? 31.942 5.811 -39.725 1.00 85.75 221 ASP A O 1
ATOM 1837 N N . PRO A 1 222 ? 31.507 5.850 -41.926 1.00 82.75 222 PRO A N 1
ATOM 1838 C CA . PRO A 1 222 ? 30.294 5.038 -41.829 1.00 82.75 222 PRO A CA 1
ATOM 1839 C C . PRO A 1 222 ? 30.481 3.697 -41.106 1.00 82.75 222 PRO A C 1
ATOM 1841 O O . PRO A 1 222 ? 29.534 3.193 -40.503 1.00 82.75 222 PRO A O 1
ATOM 1844 N N . LYS A 1 223 ? 31.686 3.108 -41.150 1.00 84.19 223 LYS A N 1
ATOM 1845 C CA . LYS A 1 223 ? 31.960 1.812 -40.513 1.00 84.19 223 LYS A CA 1
ATOM 1846 C C . LYS A 1 223 ? 32.062 1.954 -38.998 1.00 84.19 223 LYS A C 1
ATOM 1848 O O . LYS A 1 223 ? 31.435 1.178 -38.277 1.00 84.19 223 LYS A O 1
ATOM 1853 N N . ALA A 1 224 ? 32.795 2.958 -38.514 1.00 86.75 224 ALA A N 1
ATOM 1854 C CA . ALA A 1 224 ? 32.880 3.243 -37.083 1.00 86.75 224 ALA A CA 1
ATOM 1855 C C . ALA A 1 224 ? 31.515 3.628 -36.500 1.00 86.75 224 ALA A C 1
ATOM 1857 O O . ALA A 1 224 ? 31.142 3.145 -35.430 1.00 86.75 224 ALA A O 1
ATOM 1858 N N . VAL A 1 225 ? 30.737 4.434 -37.228 1.00 87.19 225 VAL A N 1
ATOM 1859 C CA . VAL A 1 225 ? 29.387 4.821 -36.800 1.00 87.19 225 VAL A CA 1
ATOM 1860 C C . VAL A 1 225 ? 28.457 3.607 -36.753 1.00 87.19 225 VAL A C 1
ATOM 1862 O O . VAL A 1 225 ? 27.787 3.407 -35.745 1.00 87.19 225 VAL A O 1
ATOM 1865 N N . SER A 1 226 ? 28.476 2.737 -37.770 1.00 86.25 226 SER A N 1
ATOM 1866 C CA . SER A 1 226 ? 27.682 1.499 -37.761 1.00 86.25 226 SER A CA 1
ATOM 1867 C C . SER A 1 226 ? 28.020 0.597 -36.571 1.00 86.25 226 SER A C 1
ATOM 1869 O O . SER A 1 226 ? 27.120 -0.009 -35.991 1.00 86.25 226 SER A O 1
ATOM 1871 N N . LEU A 1 227 ? 29.299 0.511 -36.187 1.00 90.00 227 LEU A N 1
ATOM 1872 C CA . LEU A 1 227 ? 29.723 -0.219 -34.994 1.00 90.00 227 LEU A CA 1
ATOM 1873 C C . LEU A 1 227 ? 29.180 0.431 -33.714 1.00 90.00 227 LEU A C 1
ATOM 1875 O O . LEU A 1 227 ? 28.620 -0.266 -32.874 1.00 90.00 227 LEU A O 1
ATOM 1879 N N . MET A 1 228 ? 29.315 1.751 -33.555 1.00 89.75 228 MET A N 1
ATOM 1880 C CA . MET A 1 228 ? 28.805 2.462 -32.374 1.00 89.75 228 MET A CA 1
ATOM 1881 C C . MET A 1 228 ? 27.291 2.311 -32.221 1.00 89.75 228 MET A C 1
ATOM 1883 O O . MET A 1 228 ? 26.810 2.052 -31.119 1.00 89.75 228 MET A O 1
ATOM 1887 N N . THR A 1 229 ? 26.542 2.415 -33.318 1.00 91.31 229 THR A N 1
ATOM 1888 C CA . THR A 1 229 ? 25.089 2.252 -33.290 1.00 91.31 229 THR A CA 1
ATOM 1889 C C . THR A 1 229 ? 24.683 0.820 -32.949 1.00 91.31 229 THR A C 1
ATOM 1891 O O . THR A 1 229 ? 23.763 0.636 -32.154 1.00 91.31 229 THR A O 1
ATOM 1894 N N . ALA A 1 230 ? 25.391 -0.191 -33.467 1.00 90.44 230 ALA A N 1
ATOM 1895 C CA . ALA A 1 230 ? 25.157 -1.586 -33.096 1.00 90.44 230 ALA A CA 1
ATOM 1896 C C . ALA A 1 230 ? 25.419 -1.832 -31.601 1.00 90.44 230 ALA A C 1
ATOM 1898 O O . ALA A 1 230 ? 24.601 -2.462 -30.929 1.00 90.44 230 ALA A O 1
ATOM 1899 N N . LYS A 1 231 ? 26.505 -1.267 -31.049 1.00 91.94 231 LYS A N 1
ATOM 1900 C CA . LYS A 1 231 ? 26.807 -1.334 -29.609 1.00 91.94 231 LYS A CA 1
ATOM 1901 C C . LYS A 1 231 ? 25.700 -0.706 -28.769 1.00 91.94 231 LYS A C 1
ATOM 1903 O O . LYS A 1 231 ? 25.208 -1.338 -27.841 1.00 91.94 231 LYS A O 1
ATOM 1908 N N . LEU A 1 232 ? 25.283 0.510 -29.126 1.00 93.00 232 LEU A N 1
ATOM 1909 C CA . LEU A 1 232 ? 24.244 1.247 -28.409 1.00 93.00 232 LEU A CA 1
ATOM 1910 C C . LEU A 1 232 ? 22.893 0.523 -28.449 1.00 93.00 232 LEU A C 1
ATOM 1912 O O . LEU A 1 232 ? 22.257 0.363 -27.411 1.00 93.00 232 LEU A O 1
ATOM 1916 N N . SER A 1 233 ? 22.485 0.057 -29.633 1.00 91.69 233 SER A N 1
ATOM 1917 C CA . SER A 1 233 ? 21.232 -0.684 -29.825 1.00 91.69 233 SER A CA 1
ATOM 1918 C C . SER A 1 233 ? 21.237 -1.968 -28.999 1.00 91.69 233 SER A C 1
ATOM 1920 O O . SER A 1 233 ? 20.261 -2.270 -28.320 1.00 91.69 233 SER A O 1
ATOM 1922 N N . THR A 1 234 ? 22.358 -2.697 -29.011 1.00 89.81 234 THR A N 1
ATOM 1923 C CA . THR A 1 234 ? 22.515 -3.951 -28.265 1.00 89.81 234 THR A CA 1
ATOM 1924 C C . THR A 1 234 ? 22.439 -3.707 -26.761 1.00 89.81 234 THR A C 1
ATOM 1926 O O . THR A 1 234 ? 21.628 -4.340 -26.090 1.00 89.81 234 THR A O 1
ATOM 1929 N N . SER A 1 235 ? 23.207 -2.750 -26.230 1.00 90.00 235 SER A N 1
ATOM 1930 C CA . SER A 1 235 ? 23.157 -2.392 -24.807 1.00 90.00 235 SER A CA 1
ATOM 1931 C C . SER A 1 235 ? 21.761 -1.944 -24.383 1.00 90.00 235 SER A C 1
ATOM 1933 O O . SER A 1 235 ? 21.233 -2.453 -23.402 1.00 90.00 235 SER A O 1
ATOM 1935 N N . PHE A 1 236 ? 21.111 -1.061 -25.146 1.00 91.12 236 PHE A N 1
ATOM 1936 C CA . PHE A 1 236 ? 19.755 -0.613 -24.827 1.00 91.12 236 PHE A CA 1
ATOM 1937 C C . PHE A 1 236 ? 18.757 -1.772 -24.805 1.00 91.12 236 PHE A C 1
ATOM 1939 O O . PHE A 1 236 ? 17.969 -1.891 -23.863 1.00 91.12 236 PHE A O 1
ATOM 1946 N N . VAL A 1 237 ? 18.801 -2.650 -25.813 1.00 87.69 237 VAL A N 1
ATOM 1947 C CA . VAL A 1 237 ? 17.876 -3.780 -25.885 1.00 87.69 237 VAL A CA 1
ATOM 1948 C C . VAL A 1 237 ? 18.084 -4.719 -24.698 1.00 87.69 237 VAL A C 1
ATOM 1950 O O . VAL A 1 237 ? 17.121 -5.044 -24.004 1.00 87.69 237 VAL A O 1
ATOM 1953 N N . LEU A 1 238 ? 19.330 -5.115 -24.436 1.00 84.44 238 LEU A N 1
ATOM 1954 C CA . LEU A 1 238 ? 19.664 -6.128 -23.435 1.00 84.44 238 LEU A CA 1
ATOM 1955 C C . LEU A 1 238 ? 19.614 -5.623 -21.990 1.00 84.44 238 LEU A C 1
ATOM 1957 O O . LEU A 1 238 ? 19.326 -6.406 -21.093 1.00 84.44 238 LEU A O 1
ATOM 1961 N N . GLU A 1 239 ? 19.892 -4.345 -21.745 1.00 85.56 239 GLU A N 1
ATOM 1962 C CA . GLU A 1 239 ? 19.979 -3.801 -20.384 1.00 85.56 239 GLU A CA 1
ATOM 1963 C C . GLU A 1 239 ? 18.708 -3.063 -19.963 1.00 85.56 239 GLU A C 1
ATOM 1965 O O . GLU A 1 239 ? 18.399 -3.006 -18.776 1.00 85.56 239 GLU A O 1
ATOM 1970 N N . THR A 1 240 ? 17.949 -2.508 -20.912 1.00 86.88 240 THR A N 1
ATOM 1971 C CA . THR A 1 240 ? 16.774 -1.672 -20.616 1.00 86.88 240 THR A CA 1
ATOM 1972 C C . THR A 1 240 ? 15.498 -2.248 -21.220 1.00 86.88 240 THR A C 1
ATOM 1974 O O . THR A 1 240 ? 14.538 -2.545 -20.506 1.00 86.88 240 THR A O 1
ATOM 1977 N N . PHE A 1 241 ? 15.463 -2.445 -22.538 1.00 86.00 241 PHE A N 1
ATOM 1978 C CA . PHE A 1 241 ? 14.223 -2.740 -23.254 1.00 86.00 241 PHE A CA 1
ATOM 1979 C C . PHE A 1 241 ? 13.589 -4.074 -22.831 1.00 86.00 241 PHE A C 1
ATOM 1981 O O . PHE A 1 241 ? 12.384 -4.121 -22.580 1.00 86.00 241 PHE A O 1
ATOM 1988 N N . ILE A 1 242 ? 14.380 -5.147 -22.679 1.00 80.12 242 ILE A N 1
ATOM 1989 C CA . ILE A 1 242 ? 13.861 -6.470 -22.273 1.00 80.12 242 ILE A CA 1
ATOM 1990 C C . ILE A 1 242 ? 13.259 -6.489 -20.860 1.00 80.12 242 ILE A C 1
ATOM 1992 O O . ILE A 1 242 ? 12.457 -7.372 -20.549 1.00 80.12 242 ILE A O 1
ATOM 1996 N N . HIS A 1 243 ? 13.643 -5.534 -20.009 1.00 78.88 243 HIS A N 1
ATOM 1997 C CA . HIS A 1 243 ? 13.134 -5.385 -18.645 1.00 78.88 243 HIS A CA 1
ATOM 1998 C C . HIS A 1 243 ? 11.911 -4.463 -18.573 1.00 78.88 243 HIS A C 1
ATOM 2000 O O . HIS A 1 243 ? 11.243 -4.390 -17.541 1.00 78.88 243 HIS A O 1
ATOM 2006 N N . SER A 1 244 ? 11.586 -3.782 -19.671 1.00 82.12 244 SER A N 1
ATOM 2007 C CA . SER A 1 244 ? 10.426 -2.907 -19.758 1.00 82.12 244 SER A CA 1
ATOM 2008 C C . SER A 1 244 ? 9.112 -3.690 -19.872 1.00 82.12 244 SER A C 1
ATOM 2010 O O . SER A 1 244 ? 9.068 -4.871 -20.227 1.00 82.12 244 SER A O 1
ATOM 2012 N N . LYS A 1 245 ? 7.993 -3.007 -19.606 1.00 75.06 245 LYS A N 1
ATOM 2013 C CA . LYS A 1 245 ? 6.647 -3.551 -19.857 1.00 75.06 245 LYS A CA 1
ATOM 2014 C C . LYS A 1 245 ? 6.256 -3.495 -21.342 1.00 75.06 245 LYS A C 1
ATOM 2016 O O . LYS A 1 245 ? 5.200 -4.022 -21.697 1.00 75.06 245 LYS A O 1
ATOM 2021 N N . GLU A 1 246 ? 7.066 -2.863 -22.194 1.00 70.31 246 GLU A N 1
ATOM 2022 C CA . GLU A 1 246 ? 6.775 -2.667 -23.610 1.00 70.31 246 GLU A CA 1
ATOM 2023 C C . GLU A 1 246 ? 7.062 -3.945 -24.407 1.00 70.31 246 GLU A C 1
ATOM 2025 O O . GLU A 1 246 ? 8.149 -4.512 -24.380 1.00 70.31 246 GLU A O 1
ATOM 2030 N N . LYS A 1 247 ? 6.038 -4.430 -25.106 1.00 71.56 247 LYS A N 1
ATOM 2031 C CA . LYS A 1 247 ? 6.070 -5.687 -25.867 1.00 71.56 247 LYS A CA 1
ATOM 2032 C C . LYS A 1 247 ? 5.839 -5.520 -27.376 1.00 71.56 247 LYS A C 1
ATOM 2034 O O . LYS A 1 247 ? 6.425 -6.303 -28.120 1.00 71.56 247 LYS A O 1
ATOM 2039 N N . PRO A 1 248 ? 5.040 -4.546 -27.867 1.00 78.81 248 PRO A N 1
ATOM 2040 C CA . PRO A 1 248 ? 4.712 -4.471 -29.295 1.00 78.81 248 PRO A CA 1
ATOM 2041 C C . PRO A 1 248 ? 5.901 -4.207 -30.230 1.00 78.81 248 PRO A C 1
ATOM 2043 O O . PRO A 1 248 ? 5.923 -4.724 -31.342 1.00 78.81 248 PRO A O 1
ATOM 2046 N N . THR A 1 249 ? 6.895 -3.429 -29.797 1.00 83.44 249 THR A N 1
ATOM 2047 C CA . THR A 1 249 ? 8.034 -2.987 -30.628 1.00 83.44 249 THR A CA 1
ATOM 2048 C C . THR A 1 249 ? 9.219 -3.957 -30.605 1.00 83.44 249 THR A C 1
ATOM 2050 O O . THR A 1 249 ? 10.210 -3.747 -31.299 1.00 83.44 249 THR A O 1
ATOM 2053 N N . MET A 1 250 ? 9.126 -5.063 -29.860 1.00 82.75 250 MET A N 1
ATOM 2054 C CA . MET A 1 250 ? 10.232 -6.010 -29.676 1.00 82.75 250 MET A CA 1
ATOM 2055 C C . MET A 1 250 ? 10.721 -6.641 -30.981 1.00 82.75 250 MET A C 1
ATOM 2057 O O . MET A 1 250 ? 11.925 -6.735 -31.194 1.00 82.75 250 MET A O 1
ATOM 2061 N N . LEU A 1 251 ? 9.805 -7.028 -31.872 1.00 83.50 251 LEU A N 1
ATOM 2062 C CA . LEU A 1 251 ? 10.177 -7.586 -33.176 1.00 83.50 251 LEU A CA 1
ATOM 2063 C C . LEU A 1 251 ? 10.929 -6.562 -34.036 1.00 83.50 251 LEU A C 1
ATOM 2065 O O . LEU A 1 251 ? 11.915 -6.914 -34.670 1.00 83.50 251 LEU A O 1
ATOM 2069 N N . GLN A 1 252 ? 10.530 -5.289 -33.984 1.00 88.81 252 GLN A N 1
ATOM 2070 C CA . GLN A 1 252 ? 11.192 -4.212 -34.727 1.00 88.81 252 GLN A CA 1
ATOM 2071 C C . GLN A 1 252 ? 12.629 -3.991 -34.232 1.00 88.81 252 GLN A C 1
ATOM 2073 O O . GLN A 1 252 ? 13.541 -3.803 -35.035 1.00 88.81 252 GLN A O 1
ATOM 2078 N N . TRP A 1 253 ? 12.850 -4.062 -32.915 1.00 88.88 253 TRP A N 1
ATOM 2079 C CA . TRP A 1 253 ? 14.191 -3.999 -32.323 1.00 88.88 253 TRP A CA 1
ATOM 2080 C C . TRP A 1 253 ? 15.066 -5.192 -32.710 1.00 88.88 253 TRP A C 1
ATOM 2082 O O . TRP A 1 253 ? 16.244 -5.002 -33.005 1.00 88.88 253 TRP A O 1
ATOM 2092 N N . ILE A 1 254 ? 14.498 -6.399 -32.762 1.00 84.81 254 ILE A N 1
ATOM 2093 C CA . ILE A 1 254 ? 15.217 -7.594 -33.219 1.00 84.81 254 ILE A CA 1
ATOM 2094 C C . ILE A 1 254 ? 15.607 -7.443 -34.694 1.00 84.81 254 ILE A C 1
ATOM 2096 O O . ILE A 1 254 ? 16.778 -7.593 -35.025 1.00 84.81 254 ILE A O 1
ATOM 2100 N N . GLU A 1 255 ? 14.673 -7.055 -35.567 1.00 87.50 255 GLU A N 1
ATOM 2101 C CA . GLU A 1 255 ? 14.948 -6.818 -36.991 1.00 87.50 255 GLU A CA 1
ATOM 2102 C C . GLU A 1 255 ? 16.037 -5.755 -37.210 1.00 87.50 255 GLU A C 1
ATOM 2104 O O . GLU A 1 255 ? 16.912 -5.918 -38.068 1.00 87.50 255 GLU A O 1
ATOM 2109 N N . LEU A 1 256 ? 16.018 -4.674 -36.419 1.00 89.75 256 LEU A N 1
ATOM 2110 C CA . LEU A 1 256 ? 17.044 -3.633 -36.455 1.00 89.75 256 LEU A CA 1
ATOM 2111 C C . LEU A 1 256 ? 18.423 -4.189 -36.076 1.00 89.75 256 LEU A C 1
ATOM 2113 O O . LEU A 1 256 ? 19.388 -3.945 -36.804 1.00 89.75 256 LEU A O 1
ATOM 2117 N N . LEU A 1 257 ? 18.517 -4.945 -34.978 1.00 89.50 257 LEU A N 1
ATOM 2118 C CA . LEU A 1 257 ? 19.767 -5.566 -34.537 1.00 89.50 257 LEU A CA 1
ATOM 2119 C C . LEU A 1 257 ? 20.292 -6.563 -35.574 1.00 89.50 257 LEU A C 1
ATOM 2121 O O . LEU A 1 257 ? 21.452 -6.460 -35.969 1.00 89.50 257 LEU A O 1
ATOM 2125 N N . THR A 1 258 ? 19.447 -7.459 -36.091 1.00 86.06 258 THR A N 1
ATOM 2126 C CA . THR A 1 258 ? 19.823 -8.415 -37.147 1.00 86.06 258 THR A CA 1
ATOM 2127 C C . THR A 1 258 ? 20.385 -7.684 -38.366 1.00 86.06 258 THR A C 1
ATOM 2129 O O . THR A 1 258 ? 21.440 -8.044 -38.889 1.00 86.06 258 THR A O 1
ATOM 2132 N N . LYS A 1 259 ? 19.742 -6.588 -38.793 1.00 88.25 259 LYS A N 1
ATOM 2133 C CA . LYS A 1 259 ? 20.251 -5.750 -39.884 1.00 88.25 259 LYS A CA 1
ATOM 2134 C C . LYS A 1 259 ? 21.604 -5.115 -39.544 1.00 88.25 259 LYS A C 1
ATOM 2136 O O . LYS A 1 259 ? 22.465 -5.046 -40.418 1.00 88.25 259 LYS A O 1
ATOM 2141 N N . GLN A 1 260 ? 21.803 -4.614 -38.329 1.00 89.00 260 GLN A N 1
ATOM 2142 C CA . GLN A 1 260 ? 23.062 -3.981 -37.923 1.00 89.00 260 GLN A CA 1
ATOM 2143 C C . GLN A 1 260 ? 24.222 -4.985 -37.863 1.00 89.00 260 GLN A C 1
ATOM 2145 O O . GLN A 1 260 ? 25.295 -4.684 -38.386 1.00 89.00 260 GLN A O 1
ATOM 2150 N N . PHE A 1 261 ? 24.000 -6.179 -37.307 1.00 88.62 261 PHE A N 1
ATOM 2151 C CA . PHE A 1 261 ? 25.005 -7.245 -37.253 1.00 88.62 261 PHE A CA 1
ATOM 2152 C C . PHE A 1 261 ? 25.359 -7.773 -38.647 1.00 88.62 261 PHE A C 1
ATOM 2154 O O . PHE A 1 261 ? 26.535 -7.832 -38.997 1.00 88.62 261 PHE A O 1
ATOM 2161 N N . ASN A 1 262 ? 24.365 -8.020 -39.507 1.00 87.06 262 ASN A N 1
ATOM 2162 C CA . ASN A 1 262 ? 24.610 -8.470 -40.884 1.00 87.06 262 ASN A CA 1
ATOM 2163 C C . ASN A 1 262 ? 25.422 -7.465 -41.719 1.00 87.06 262 ASN A C 1
ATOM 2165 O O . ASN A 1 262 ? 26.115 -7.854 -42.656 1.00 87.06 262 ASN A O 1
ATOM 2169 N N . ASN A 1 263 ? 25.345 -6.173 -41.392 1.00 86.25 263 ASN A N 1
ATOM 2170 C CA . ASN A 1 263 ? 26.055 -5.115 -42.111 1.00 86.25 263 ASN A CA 1
ATOM 2171 C C . ASN A 1 263 ? 27.410 -4.737 -41.483 1.00 86.25 263 ASN A C 1
ATOM 2173 O O . ASN A 1 263 ? 28.131 -3.923 -42.062 1.00 86.25 263 ASN A O 1
ATOM 2177 N N . SER A 1 264 ? 27.775 -5.294 -40.321 1.00 88.69 264 SER A N 1
ATOM 2178 C CA . SER A 1 264 ? 28.987 -4.911 -39.588 1.00 88.69 264 SER A CA 1
ATOM 2179 C C . SER A 1 264 ? 29.669 -6.108 -38.926 1.00 88.69 264 SER A C 1
ATOM 2181 O O . SER A 1 264 ? 29.365 -6.470 -37.792 1.00 88.69 264 SER A O 1
ATOM 2183 N N . GLN A 1 265 ? 30.684 -6.664 -39.597 1.00 90.06 265 GLN A N 1
ATOM 2184 C CA . GLN A 1 265 ? 31.513 -7.743 -39.041 1.00 90.06 265 GLN A CA 1
ATOM 2185 C C . GLN A 1 265 ? 32.149 -7.354 -37.696 1.00 90.06 265 GLN A C 1
ATOM 2187 O O . GLN A 1 265 ? 32.136 -8.139 -36.754 1.00 90.06 265 GLN A O 1
ATOM 2192 N N . ALA A 1 266 ? 32.636 -6.115 -37.577 1.00 91.06 266 ALA A N 1
ATOM 2193 C CA . ALA A 1 266 ? 33.230 -5.617 -36.338 1.00 91.06 266 ALA A CA 1
ATOM 2194 C C . ALA A 1 266 ? 32.227 -5.580 -35.169 1.00 91.06 266 ALA A C 1
ATOM 2196 O O . ALA A 1 266 ? 32.628 -5.668 -34.011 1.00 91.06 266 ALA A O 1
ATOM 2197 N N . ALA A 1 267 ? 30.925 -5.429 -35.451 1.00 89.94 267 ALA A N 1
ATOM 2198 C CA . ALA A 1 267 ? 29.896 -5.498 -34.417 1.00 89.94 267 ALA A CA 1
ATOM 2199 C C . ALA A 1 267 ? 29.687 -6.939 -33.941 1.00 89.94 267 ALA A C 1
ATOM 2201 O O . ALA A 1 267 ? 29.553 -7.148 -32.737 1.00 89.94 267 ALA A O 1
ATOM 2202 N N . CYS A 1 268 ? 29.711 -7.914 -34.856 1.00 88.31 268 CYS A N 1
ATOM 2203 C CA . CYS A 1 268 ? 29.631 -9.334 -34.513 1.00 88.31 268 CYS A CA 1
ATOM 2204 C C . CYS A 1 268 ? 30.822 -9.776 -33.656 1.00 88.31 268 CYS A C 1
ATOM 2206 O O . CYS A 1 268 ? 30.612 -10.367 -32.601 1.00 88.31 268 CYS A O 1
ATOM 2208 N N . GLU A 1 269 ? 32.050 -9.442 -34.070 1.00 91.12 269 GLU A N 1
ATOM 2209 C CA . GLU A 1 269 ? 33.274 -9.749 -33.311 1.00 91.12 269 GLU A CA 1
ATOM 2210 C C . GLU A 1 269 ? 33.195 -9.166 -31.895 1.00 91.12 269 GLU A C 1
ATOM 2212 O O . GLU A 1 269 ? 33.293 -9.897 -30.915 1.00 91.12 269 GLU A O 1
ATOM 2217 N N . TRP A 1 270 ? 32.872 -7.873 -31.777 1.00 92.88 270 TRP A N 1
ATOM 2218 C CA . TRP A 1 270 ? 32.714 -7.227 -30.474 1.00 92.88 270 TRP A CA 1
ATOM 2219 C C . TRP A 1 270 ? 31.635 -7.876 -29.596 1.00 92.88 270 TRP A C 1
ATOM 2221 O O . TRP A 1 270 ? 31.817 -7.985 -28.383 1.00 92.88 270 TRP A O 1
ATOM 2231 N N . PHE A 1 271 ? 30.493 -8.252 -30.176 1.00 89.06 271 PHE A N 1
ATOM 2232 C CA . PHE A 1 271 ? 29.403 -8.862 -29.421 1.00 89.06 271 PHE A CA 1
ATOM 2233 C C . PHE A 1 271 ? 29.800 -10.238 -28.886 1.00 89.06 271 PHE A C 1
ATOM 2235 O O . PHE A 1 271 ? 29.544 -10.526 -27.718 1.00 89.06 271 PHE A O 1
ATOM 2242 N N . LEU A 1 272 ? 30.462 -11.059 -29.706 1.00 88.00 272 LEU A N 1
ATOM 2243 C CA . LEU A 1 272 ? 30.950 -12.374 -29.294 1.00 88.00 272 LEU A CA 1
ATOM 2244 C C . LEU A 1 272 ? 32.036 -12.257 -28.222 1.00 88.00 272 LEU A C 1
ATOM 2246 O O . LEU A 1 272 ? 31.928 -12.933 -27.201 1.00 88.00 272 LEU A O 1
ATOM 2250 N N . ASP A 1 273 ? 33.008 -11.357 -28.402 1.00 90.00 273 ASP A N 1
ATOM 2251 C CA . ASP A 1 273 ? 34.049 -11.092 -27.401 1.00 90.00 273 ASP A CA 1
ATOM 2252 C C . ASP A 1 273 ? 33.417 -10.676 -26.067 1.00 90.00 273 ASP A C 1
ATOM 2254 O O . ASP A 1 273 ? 33.728 -11.228 -25.014 1.00 90.00 273 ASP A O 1
ATOM 2258 N N . ARG A 1 274 ? 32.440 -9.759 -26.103 1.00 86.62 274 ARG A N 1
ATOM 2259 C CA . ARG A 1 274 ? 31.764 -9.297 -24.886 1.00 86.62 274 ARG A CA 1
ATOM 2260 C C . ARG A 1 274 ? 30.958 -10.399 -24.201 1.00 86.62 274 ARG A C 1
ATOM 2262 O O . ARG A 1 274 ? 30.969 -10.466 -22.976 1.00 86.62 274 ARG A O 1
ATOM 2269 N N . MET A 1 275 ? 30.264 -11.237 -24.966 1.00 82.81 275 MET A N 1
ATOM 2270 C CA . MET A 1 275 ? 29.496 -12.369 -24.435 1.00 82.81 275 MET A CA 1
ATOM 2271 C C . MET A 1 275 ? 30.394 -13.485 -23.885 1.00 82.81 275 MET A C 1
ATOM 2273 O O . MET A 1 275 ? 29.954 -14.240 -23.017 1.00 82.81 275 MET A O 1
ATOM 2277 N N . ALA A 1 276 ? 31.626 -13.607 -24.389 1.00 86.25 276 ALA A N 1
ATOM 2278 C CA . ALA A 1 276 ? 32.617 -14.564 -23.908 1.00 86.25 276 ALA A CA 1
ATOM 2279 C C . ALA A 1 276 ? 33.319 -14.083 -22.626 1.00 86.25 276 ALA A C 1
ATOM 2281 O O . ALA A 1 276 ? 33.537 -14.885 -21.717 1.00 86.25 276 ALA A O 1
ATOM 2282 N N . ASP A 1 277 ? 33.633 -12.789 -22.544 1.00 88.81 277 ASP A N 1
ATOM 2283 C CA . ASP A 1 277 ? 34.376 -12.201 -21.425 1.00 88.81 277 ASP A CA 1
ATOM 2284 C C . ASP A 1 277 ? 33.492 -11.881 -20.208 1.00 88.81 277 ASP A C 1
ATOM 2286 O O . ASP A 1 277 ? 33.948 -11.977 -19.066 1.00 88.81 277 ASP A O 1
ATOM 2290 N N . ASP A 1 278 ? 32.232 -11.493 -20.429 1.00 85.62 278 ASP A N 1
ATOM 2291 C CA . ASP A 1 278 ? 31.312 -11.047 -19.381 1.00 85.62 278 ASP A CA 1
ATOM 2292 C C . ASP A 1 278 ? 30.019 -11.872 -19.380 1.00 85.62 278 ASP A C 1
ATOM 2294 O O . ASP A 1 278 ? 29.221 -11.859 -20.320 1.00 85.62 278 ASP A O 1
ATOM 2298 N N . ASN A 1 279 ? 29.772 -12.571 -18.270 1.00 83.75 279 ASN A N 1
ATOM 2299 C CA . ASN A 1 279 ? 28.572 -13.383 -18.103 1.00 83.75 279 ASN A CA 1
ATOM 2300 C C . ASN A 1 279 ? 27.324 -12.565 -17.726 1.00 83.75 279 ASN A C 1
ATOM 2302 O O . ASN A 1 279 ? 26.235 -13.141 -17.636 1.00 83.75 279 ASN A O 1
ATOM 2306 N N . TRP A 1 280 ? 27.442 -11.246 -17.539 1.00 83.94 280 TRP A N 1
ATOM 2307 C CA . TRP A 1 280 ? 26.336 -10.385 -17.136 1.00 83.94 280 TRP A CA 1
ATOM 2308 C C . TRP A 1 280 ? 25.162 -10.436 -18.115 1.00 83.94 280 TRP A C 1
ATOM 2310 O O . TRP A 1 280 ? 24.049 -10.774 -17.708 1.00 83.94 280 TRP A O 1
ATOM 2320 N N . TRP A 1 281 ? 25.382 -10.162 -19.406 1.00 80.69 281 TRP A N 1
ATOM 2321 C CA . TRP A 1 281 ? 24.313 -10.223 -20.411 1.00 80.69 281 TRP A CA 1
ATOM 2322 C C . TRP A 1 281 ? 23.707 -11.626 -20.549 1.00 80.69 281 TRP A C 1
ATOM 2324 O O . TRP A 1 281 ? 22.481 -11.729 -20.463 1.00 80.69 281 TRP A O 1
ATOM 2334 N N . PRO A 1 282 ? 24.490 -12.722 -20.655 1.00 80.00 282 PRO A N 1
ATOM 2335 C CA . PRO A 1 282 ? 23.940 -14.075 -20.604 1.00 80.00 282 PRO A CA 1
ATOM 2336 C C . PRO A 1 282 ? 23.050 -14.325 -19.380 1.00 80.00 282 PRO A C 1
ATOM 2338 O O . PRO A 1 282 ? 21.954 -14.868 -19.512 1.00 80.00 282 PRO A O 1
ATOM 2341 N N . MET A 1 283 ? 23.465 -13.893 -18.186 1.00 79.19 283 M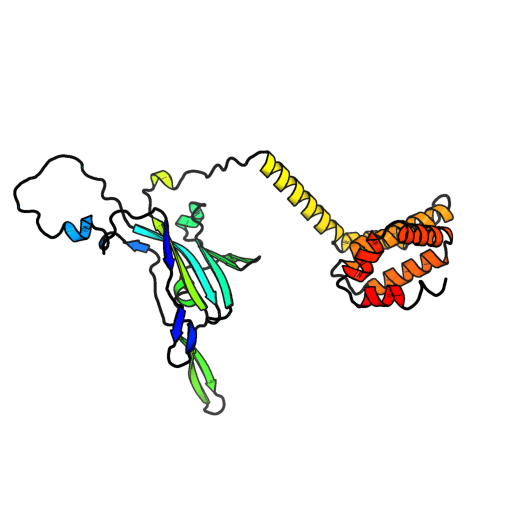ET A N 1
ATOM 2342 C CA . MET A 1 283 ? 22.660 -14.045 -16.972 1.00 79.19 283 MET A CA 1
ATOM 2343 C C . MET A 1 283 ? 21.377 -13.206 -17.010 1.00 79.19 283 MET A C 1
ATOM 2345 O O . MET A 1 283 ? 20.317 -13.692 -16.601 1.00 79.19 283 MET A O 1
ATOM 2349 N N . GLN A 1 284 ? 21.449 -11.963 -17.494 1.00 72.69 284 GLN A N 1
ATOM 2350 C CA . GLN A 1 284 ? 20.285 -11.081 -17.594 1.00 72.69 284 GLN A CA 1
ATOM 2351 C C . GLN A 1 284 ? 19.260 -11.609 -18.597 1.00 72.69 284 GLN A C 1
ATOM 2353 O O . GLN A 1 284 ? 18.071 -11.655 -18.289 1.00 72.69 284 GLN A O 1
ATOM 2358 N N . ILE A 1 285 ? 19.715 -12.100 -19.749 1.00 71.75 285 ILE A N 1
ATOM 2359 C CA . ILE A 1 285 ? 18.853 -12.620 -20.811 1.00 71.75 285 ILE A CA 1
ATOM 2360 C C . ILE A 1 285 ? 18.273 -13.983 -20.428 1.00 71.75 285 ILE A C 1
ATOM 2362 O O . ILE A 1 285 ? 17.072 -14.192 -20.561 1.00 71.75 285 ILE A O 1
ATOM 2366 N N . LEU A 1 286 ? 19.094 -14.922 -19.950 1.00 68.50 286 LEU A N 1
ATOM 2367 C CA . LEU A 1 286 ? 18.689 -16.328 -19.822 1.00 68.50 286 LEU A CA 1
ATOM 2368 C C . LEU A 1 286 ? 18.032 -16.654 -18.483 1.00 68.50 286 LEU A C 1
ATOM 2370 O O . LEU A 1 286 ? 17.105 -17.466 -18.428 1.00 68.50 286 LEU A O 1
ATOM 2374 N N . ILE A 1 287 ? 18.505 -16.029 -17.405 1.00 70.69 287 ILE A N 1
ATOM 2375 C CA . ILE A 1 287 ? 18.090 -16.373 -16.042 1.00 70.69 287 ILE A CA 1
ATOM 2376 C C . ILE A 1 287 ? 17.126 -15.324 -15.501 1.00 70.69 287 ILE A C 1
ATOM 2378 O O . ILE A 1 287 ? 16.065 -15.674 -14.988 1.00 70.69 287 ILE A O 1
ATOM 2382 N N . LYS A 1 288 ? 17.484 -14.041 -15.615 1.00 70.19 288 LYS A N 1
ATOM 2383 C CA . LYS A 1 288 ? 16.734 -12.950 -14.978 1.00 70.19 288 LYS A CA 1
ATOM 2384 C C . LYS A 1 288 ? 15.637 -12.353 -15.857 1.00 70.19 288 LYS A C 1
ATOM 2386 O O . LYS A 1 288 ? 14.756 -11.686 -15.319 1.00 70.19 288 LYS A O 1
ATOM 2391 N N . CYS A 1 289 ? 15.644 -12.591 -17.170 1.00 66.56 289 CYS A N 1
ATOM 2392 C CA . CYS A 1 289 ? 14.612 -12.062 -18.053 1.00 66.56 289 CYS A CA 1
ATOM 2393 C C . CYS A 1 289 ? 13.268 -12.758 -17.770 1.00 66.56 289 CYS A C 1
ATOM 2395 O O . CYS A 1 289 ? 13.138 -13.970 -17.985 1.00 66.56 289 CYS A O 1
ATOM 2397 N N . PRO A 1 290 ? 12.229 -12.017 -17.343 1.00 64.62 290 PRO A N 1
ATOM 2398 C CA . PRO A 1 290 ? 10.914 -12.598 -17.084 1.00 64.62 290 PRO A CA 1
ATOM 2399 C C . PRO A 1 290 ? 10.190 -12.991 -18.383 1.00 64.62 290 PRO A C 1
ATOM 2401 O O . PRO A 1 290 ? 9.187 -13.703 -18.346 1.00 64.62 290 PRO A O 1
ATOM 2404 N N . ASN A 1 291 ? 10.682 -12.546 -19.545 1.00 65.44 291 ASN A N 1
ATOM 2405 C CA . ASN A 1 291 ? 10.054 -12.789 -20.835 1.00 65.44 291 ASN A CA 1
ATOM 2406 C C . ASN A 1 291 ? 10.541 -14.107 -21.462 1.00 65.44 291 ASN A C 1
ATOM 2408 O O . ASN A 1 291 ? 11.689 -14.253 -21.880 1.00 65.44 291 ASN A O 1
ATOM 2412 N N . GLN A 1 292 ? 9.638 -15.084 -21.556 1.00 65.06 292 GLN A N 1
ATOM 2413 C CA . GLN A 1 292 ? 9.926 -16.395 -22.139 1.00 65.06 292 GLN A CA 1
ATOM 2414 C C . GLN A 1 292 ? 10.241 -16.336 -23.644 1.00 65.06 292 GLN A C 1
ATOM 2416 O O . GLN A 1 292 ? 11.051 -17.131 -24.108 1.00 65.06 292 GLN A O 1
ATOM 2421 N N . ILE A 1 293 ? 9.668 -15.380 -24.387 1.00 64.25 293 ILE A N 1
ATOM 2422 C CA . ILE A 1 293 ? 9.921 -15.212 -25.827 1.00 64.25 293 ILE A CA 1
ATOM 2423 C C . ILE A 1 293 ? 11.353 -14.729 -26.051 1.00 64.25 293 ILE A C 1
ATOM 2425 O O . ILE A 1 293 ? 12.056 -15.305 -26.869 1.00 64.25 293 ILE A O 1
ATOM 2429 N N . VAL A 1 294 ? 11.822 -13.744 -25.278 1.00 63.62 294 VAL A N 1
ATOM 2430 C CA . VAL A 1 294 ? 13.215 -13.259 -25.353 1.00 63.62 294 VAL A CA 1
ATOM 2431 C C . VAL A 1 294 ? 14.193 -14.404 -25.079 1.00 63.62 294 VAL A C 1
ATOM 2433 O O . VAL A 1 294 ? 15.115 -14.622 -25.858 1.00 63.62 294 VAL A O 1
ATOM 2436 N N . ARG A 1 295 ? 13.926 -15.217 -24.047 1.00 66.06 295 ARG A N 1
ATOM 2437 C CA . ARG A 1 295 ? 14.741 -16.402 -23.723 1.00 66.06 295 ARG A CA 1
ATOM 2438 C C . ARG A 1 295 ? 14.789 -17.445 -24.843 1.00 66.06 295 ARG A C 1
ATOM 2440 O O . ARG A 1 295 ? 15.807 -18.109 -25.001 1.00 66.06 295 ARG A O 1
ATOM 2447 N N . GLN A 1 296 ? 13.703 -17.607 -25.600 1.00 59.78 296 GLN A N 1
ATOM 2448 C CA . GLN A 1 296 ? 13.618 -18.570 -26.703 1.00 59.78 296 GLN A CA 1
ATOM 2449 C C . GLN A 1 296 ? 14.217 -18.025 -28.007 1.00 59.78 296 GLN A C 1
ATOM 2451 O O . GLN A 1 296 ? 14.941 -18.744 -28.691 1.00 59.78 296 GLN A O 1
ATOM 2456 N N . VAL A 1 297 ? 13.965 -16.757 -28.341 1.00 56.47 297 VAL A N 1
ATOM 2457 C CA . VAL A 1 297 ? 14.442 -16.119 -29.579 1.00 56.47 297 VAL A CA 1
ATOM 2458 C C . VAL A 1 297 ? 15.960 -15.944 -29.574 1.00 56.47 297 VAL A C 1
ATOM 2460 O O . VAL A 1 297 ? 16.585 -16.194 -30.599 1.00 56.47 297 VAL A O 1
ATOM 2463 N N . SER A 1 298 ? 16.579 -15.646 -28.424 1.00 54.97 298 SER A N 1
ATOM 2464 C CA . SER A 1 298 ? 18.047 -15.594 -28.310 1.00 54.97 298 SER A CA 1
ATOM 2465 C C . SER A 1 298 ? 18.747 -16.908 -28.692 1.00 54.97 298 SER A C 1
ATOM 2467 O O . SER A 1 298 ? 19.923 -16.881 -29.036 1.00 54.97 298 SER A O 1
ATOM 2469 N N . PHE A 1 299 ? 18.039 -18.043 -28.673 1.00 48.31 299 PHE A N 1
ATOM 2470 C CA . PHE A 1 299 ? 18.569 -19.350 -29.076 1.00 48.31 299 PHE A CA 1
ATOM 2471 C C . PHE A 1 299 ? 18.053 -19.858 -30.432 1.00 48.31 299 PHE A C 1
ATOM 2473 O O . PHE A 1 299 ? 18.636 -20.794 -30.973 1.00 48.31 299 PHE A O 1
ATOM 2480 N N . SER A 1 300 ? 16.964 -19.302 -30.978 1.00 44.03 300 SER A N 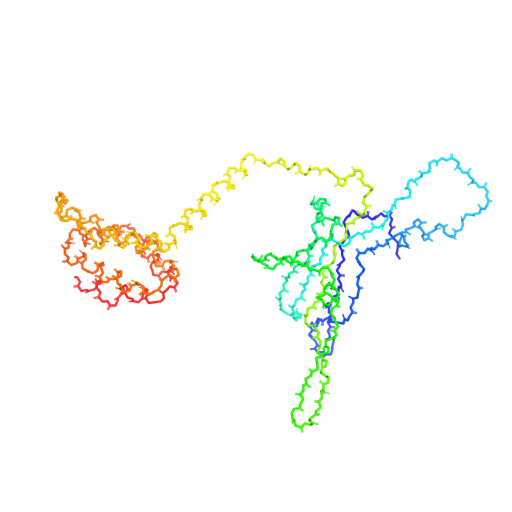1
ATOM 2481 C CA . SER A 1 300 ? 16.191 -19.991 -32.023 1.00 44.03 300 SER A CA 1
ATOM 2482 C C . SER A 1 300 ? 16.506 -19.606 -33.472 1.00 44.03 300 SER A C 1
ATOM 2484 O O . SER A 1 300 ? 15.991 -20.295 -34.354 1.00 44.03 300 SER A O 1
ATOM 2486 N N . SER A 1 301 ? 17.300 -18.574 -33.778 1.00 41.22 301 SER A N 1
ATOM 2487 C CA . SER A 1 301 ? 17.524 -18.255 -35.203 1.00 41.22 301 SER A CA 1
ATOM 2488 C C . SER A 1 301 ? 18.872 -17.677 -35.624 1.00 41.22 301 SER A C 1
ATOM 2490 O O . SER A 1 301 ? 19.268 -17.993 -36.738 1.00 41.22 301 SER A O 1
ATOM 2492 N N . ASP A 1 302 ? 19.613 -16.924 -34.801 1.00 42.81 302 ASP A N 1
ATOM 2493 C CA . ASP A 1 302 ? 20.753 -16.160 -35.357 1.00 42.81 302 ASP A CA 1
ATOM 2494 C C . ASP A 1 302 ? 22.128 -16.411 -34.714 1.00 42.81 302 ASP A C 1
ATOM 2496 O O . ASP A 1 302 ? 23.136 -16.159 -35.361 1.00 42.81 302 ASP A O 1
ATOM 2500 N N . ILE A 1 303 ? 22.232 -16.969 -33.499 1.00 39.88 303 ILE A N 1
ATOM 2501 C CA . ILE A 1 303 ? 23.555 -17.214 -32.872 1.00 39.88 303 ILE A CA 1
ATOM 2502 C C . ILE A 1 303 ? 24.204 -18.526 -33.352 1.00 39.88 303 ILE A C 1
ATOM 2504 O O . ILE A 1 303 ? 25.421 -18.664 -33.317 1.00 39.88 303 ILE A O 1
ATOM 2508 N N . THR A 1 304 ? 23.420 -19.486 -33.846 1.00 34.78 304 THR A N 1
ATOM 2509 C CA . THR A 1 304 ? 23.927 -20.765 -34.382 1.00 34.78 304 THR A CA 1
ATOM 2510 C C . THR A 1 304 ? 24.119 -20.773 -35.897 1.00 34.78 304 THR A C 1
ATOM 2512 O O . THR A 1 304 ? 24.552 -21.790 -36.434 1.00 34.78 304 THR A O 1
ATOM 2515 N N . SER A 1 305 ? 23.791 -19.675 -36.589 1.00 33.47 305 SER A N 1
ATOM 2516 C CA . SER A 1 305 ? 23.971 -19.556 -38.042 1.00 33.47 305 SER A CA 1
ATOM 2517 C C . SER A 1 305 ? 25.153 -18.661 -38.452 1.00 33.47 305 SER A C 1
ATOM 2519 O O . SER A 1 305 ? 25.278 -18.357 -39.641 1.00 33.47 305 SER A O 1
ATOM 2521 N N . PHE A 1 306 ? 26.009 -18.280 -37.496 1.00 34.66 306 PHE A N 1
ATOM 2522 C CA . PHE A 1 306 ? 27.355 -17.749 -37.738 1.00 34.66 306 PHE A CA 1
ATOM 2523 C C . PHE A 1 306 ? 28.399 -18.866 -37.676 1.00 34.66 306 PHE A C 1
ATOM 2525 O O . PHE A 1 306 ? 28.300 -19.717 -36.763 1.00 34.66 306 PHE A O 1
#

Nearest PDB structures (foldseek):
  7w3r-assembly2_B  TM=9.301E-01  e=5.501E-27  Homo sapiens
  7w3u-assembly1_A  TM=9.475E-01  e=3.731E-25  Homo sapiens
  7w3r-assembly1_A  TM=9.636E-01  e=7.988E-25  Homo sapiens
  7w3u-assembly3_C  TM=9.675E-01  e=2.386E-23  Homo sapiens
  7w3u-assembly2_B  TM=9.461E-01  e=8.314E-24  Homo sapiens

Organism: NCBI:txid8208

Radius of gyration: 33.26 Å; Cα contacts (8 Å, |Δi|>4): 355; chains: 1; bounding box: 76×53×103 Å